Protein AF-0000000072409078 (afdb_homodimer)

Solvent-accessible surface area (backbone atoms only — not comparable to full-atom values): 12018 Å² total; per-residue (Å²): 132,89,43,37,63,56,45,42,16,50,49,49,51,52,46,37,49,72,71,70,44,51,58,55,55,50,15,55,77,68,73,47,57,42,61,57,47,51,32,43,54,65,59,72,51,77,50,40,38,65,57,52,49,54,52,26,61,76,63,68,50,64,55,38,43,28,68,34,55,82,67,43,64,36,64,51,50,66,67,55,31,62,69,44,36,86,55,50,73,69,54,48,53,51,45,50,50,53,42,52,54,52,50,56,56,58,68,75,101,132,87,44,36,63,55,46,41,16,50,49,49,51,52,46,37,49,73,71,70,45,50,57,56,56,50,15,55,76,68,72,46,57,41,63,57,47,50,31,42,54,64,60,72,52,78,50,42,36,65,56,53,50,52,50,26,61,75,63,68,52,66,55,39,44,29,68,34,51,83,67,41,62,33,63,50,50,66,69,53,32,63,70,44,38,87,56,50,71,70,56,48,53,52,46,49,50,52,42,51,54,51,51,55,57,58,69,73,101

InterPro domains:
  IPR001387 Cro/C1-type, helix-turn-helix domain [PF01381] (13-64)
  IPR001387 Cro/C1-type, helix-turn-helix domain [PS50943] (12-66)
  IPR001387 Cro/C1-type, helix-turn-helix domain [SM00530] (11-66)
  IPR001387 Cro/C1-type, helix-turn-helix domain [cd00093] (11-64)
  IPR010982 Lambda repressor-like, DNA-binding domain superfamily [G3DSA:1.10.260.40] (5-69)
  IPR010982 Lambda repressor-like, DNA-binding domain superfamily [SSF47413] (5-69)

Nearest PDB structures (foldseek):
  4ia8-assembly1_B  TM=7.632E-01  e=3.200E-03  Enterobacter sp. RFL1396
  3g5g-assembly5_J  TM=7.604E-01  e=6.688E-03  Enterobacter sp. RFL1396
  3clc-assembly1_D  TM=7.542E-01  e=7.492E-03  unclassified
  3g5g-assembly5_I  TM=7.896E-01  e=1.179E-02  Enterobacter sp. RFL1396
  4i6u-assembly1_A  TM=7.435E-01  e=8.391E-03  Enterobacter sp. RFL1396

Secondary structure (DSSP, 8-state):
---HHHHHHHHHHHHHHHTT--HHHHHHHHT--HHHHHHHHTT-S--BHHHHHHHHHHHT--HHHHH-TTTTT----HHHHHHHTT--HHHHHHHHHHHHHHHHHHHT-/---HHHHHHHHHHHHHHHTT--HHHHHHHHT--HHHHHHHHTT-S--BHHHHHHHHHHHT--HHHHH-TTTTT----HHHHHHHTT--HHHHHHHHHHHHHHHHHHHT-

Sequence (218 aa):
MNNPLDLFAWKVRSERKRQHLTQKQLAERLGMNPRTIIDLETCQSNPKFETVVLVAKELNISVDAAIFPEMVNQTVSKTVVDFFAGKSEAEIEKFIALCKQAEAFQKDEMNNPLDLFAWKVRSERKRQHLTQKQLAERLGMNPRTIIDLETCQSNPKFETVVLVAKELNISVDAAIFPEMVNQTVSKTVVDFFAGKSEAEIEKFIALCKQAEAFQKDE

Radius of gyration: 20.05 Å; Cα contacts (8 Å, |Δi|>4): 219; chains: 2; bounding box: 45×60×46 Å

Foldseek 3Di:
DLQLLQVLLVVLVVLCVVVPHDLCRLQVVLVHDSVVNVCSNVVVDDDDPVVSVSSCVVSVHDSCCSVPVVVPPVPPDPVVCVVCPPPDPVVVVVVVVVVVVVVVVVVVD/DLQLLQVLLVVLVVLCVVVPHDLCRLQVVLVHDSVVNVCSNVVVDDDDPVVSVSSCVVSVHDSCCSVPVVVPVVVPDPVVCVVCPPPDPVVVVVVVVVVVVVVVVVVVD

Structure (mmCIF, N/CA/C/O backbone):
data_AF-0000000072409078-model_v1
#
loop_
_entity.id
_entity.type
_entity.pdbx_description
1 polymer 'HTH cro/C1-type domain-containing protein'
#
loop_
_atom_site.group_PDB
_atom_site.id
_atom_site.type_symbol
_atom_site.label_atom_id
_atom_site.label_alt_id
_atom_site.label_comp_id
_atom_site.label_asym_id
_atom_site.label_entity_id
_atom_site.label_seq_id
_atom_site.pdbx_PDB_ins_code
_atom_site.Cartn_x
_atom_site.Cartn_y
_atom_site.Cartn_z
_atom_site.occupancy
_atom_site.B_iso_or_equiv
_atom_site.auth_seq_id
_atom_site.auth_comp_id
_atom_site.auth_asym_id
_atom_site.auth_atom_id
_atom_site.pdbx_PDB_model_num
ATOM 1 N N . MET A 1 1 ? -0.636 -15.242 13.273 1 46.75 1 MET A N 1
ATOM 2 C CA . MET A 1 1 ? -1.315 -15.594 12.031 1 46.75 1 MET A CA 1
ATOM 3 C C . MET A 1 1 ? -1.322 -14.422 11.062 1 46.75 1 MET A C 1
ATOM 5 O O . MET A 1 1 ? -2.176 -14.344 10.18 1 46.75 1 MET A O 1
ATOM 9 N N . ASN A 1 2 ? -0.935 -13.172 11.359 1 62.56 2 ASN A N 1
ATOM 10 C CA . ASN A 1 2 ? -1.202 -11.961 10.594 1 62.56 2 ASN A CA 1
ATOM 11 C C . ASN A 1 2 ? -0.34 -11.883 9.336 1 62.56 2 ASN A C 1
ATOM 13 O O . ASN A 1 2 ? 0.542 -11.031 9.227 1 62.56 2 ASN A O 1
ATOM 17 N N . ASN A 1 3 ? -0.415 -13.102 8.602 1 86.31 3 ASN A N 1
ATOM 18 C CA . ASN A 1 3 ? 0.374 -13.164 7.379 1 86.31 3 ASN A CA 1
ATOM 19 C C . ASN A 1 3 ? -0.164 -12.211 6.312 1 86.31 3 ASN A C 1
ATOM 21 O O . ASN A 1 3 ? -1.375 -12.125 6.105 1 86.31 3 ASN A O 1
ATOM 25 N N . PRO A 1 4 ? 0.622 -11.398 5.859 1 90.31 4 PRO A N 1
ATOM 26 C CA . PRO A 1 4 ? 0.174 -10.406 4.879 1 90.31 4 PRO A CA 1
ATOM 27 C C . PRO A 1 4 ? -0.573 -11.031 3.703 1 90.31 4 PRO A C 1
ATOM 29 O O . PRO A 1 4 ? -1.533 -10.445 3.197 1 90.31 4 PRO A O 1
ATOM 32 N N . LEU A 1 5 ? -0.126 -12.258 3.371 1 91.12 5 LEU A N 1
ATOM 33 C CA . LEU A 1 5 ? -0.803 -12.922 2.26 1 91.12 5 LEU A CA 1
ATOM 34 C C . LEU A 1 5 ? -2.232 -13.297 2.639 1 91.12 5 LEU A C 1
ATOM 36 O O . LEU A 1 5 ? -3.148 -13.172 1.821 1 91.12 5 LEU A O 1
ATOM 40 N N . ASP A 1 6 ? -2.377 -13.773 3.797 1 92.62 6 ASP A N 1
ATOM 41 C CA . ASP A 1 6 ? -3.713 -14.125 4.273 1 92.62 6 ASP A CA 1
ATOM 42 C C . ASP A 1 6 ? -4.621 -12.898 4.305 1 92.62 6 ASP A C 1
ATOM 44 O O . ASP A 1 6 ? -5.785 -12.977 3.904 1 92.62 6 ASP A O 1
ATOM 48 N N . LEU A 1 7 ? -4.078 -11.859 4.781 1 91.44 7 LEU A N 1
ATOM 49 C CA . LEU A 1 7 ? -4.855 -10.625 4.863 1 91.44 7 LEU A CA 1
ATOM 50 C C . LEU A 1 7 ? -5.191 -10.102 3.473 1 91.44 7 LEU A C 1
ATOM 52 O O . LEU A 1 7 ? -6.305 -9.625 3.236 1 91.44 7 LEU A O 1
ATOM 56 N N . PHE A 1 8 ? -4.316 -10.141 2.635 1 93.44 8 PHE A N 1
ATOM 57 C CA . PHE A 1 8 ? -4.578 -9.719 1.267 1 93.44 8 PHE A CA 1
ATOM 58 C C . PHE A 1 8 ? -5.656 -10.586 0.627 1 93.44 8 PHE A C 1
ATOM 60 O O . PHE A 1 8 ? -6.582 -10.07 -0.003 1 93.44 8 PHE A O 1
ATOM 67 N N . ALA A 1 9 ? -5.477 -11.891 0.811 1 94.88 9 ALA A N 1
ATOM 68 C CA . ALA A 1 9 ? -6.453 -12.836 0.273 1 94.88 9 ALA A CA 1
ATOM 69 C C . ALA A 1 9 ? -7.855 -12.531 0.792 1 94.88 9 ALA A C 1
ATOM 71 O O . ALA A 1 9 ? -8.82 -12.523 0.025 1 94.88 9 ALA A O 1
ATOM 72 N N . TRP A 1 10 ? -7.898 -12.328 2.02 1 93.94 10 TRP A N 1
ATOM 73 C CA . TRP A 1 10 ? -9.172 -11.992 2.643 1 93.94 10 TRP A CA 1
ATOM 74 C C . TRP A 1 10 ? -9.758 -10.719 2.033 1 93.94 10 TRP A C 1
ATOM 76 O O . TRP A 1 10 ? -10.945 -10.656 1.728 1 93.94 10 TRP A O 1
ATOM 86 N N . LYS A 1 11 ? -9 -9.695 1.802 1 93.06 11 LYS A N 1
ATOM 87 C CA . LYS A 1 11 ? -9.453 -8.438 1.218 1 93.06 11 LYS A CA 1
ATOM 88 C C . LYS A 1 11 ? -9.93 -8.641 -0.219 1 93.06 11 LYS A C 1
ATOM 90 O O . LYS A 1 11 ? -10.922 -8.039 -0.638 1 93.06 11 LYS A O 1
ATOM 95 N N . VAL A 1 12 ? -9.195 -9.406 -0.918 1 95.94 12 VAL A N 1
ATOM 96 C CA . VAL A 1 12 ? -9.578 -9.695 -2.297 1 95.94 12 VAL A CA 1
ATOM 97 C C . VAL A 1 12 ? -10.969 -10.328 -2.328 1 95.94 12 VAL A C 1
ATOM 99 O O . VAL A 1 12 ? -11.844 -9.875 -3.07 1 95.94 12 VAL A O 1
ATOM 102 N N . ARG A 1 13 ? -11.078 -11.32 -1.51 1 96.38 13 ARG A N 1
ATOM 103 C CA . ARG A 1 13 ? -12.367 -12 -1.451 1 96.38 13 ARG A CA 1
ATOM 104 C C . ARG A 1 13 ? -13.484 -11.031 -1.064 1 96.38 13 ARG A C 1
ATOM 106 O O . ARG A 1 13 ? -14.531 -11 -1.702 1 96.38 13 ARG A O 1
ATOM 113 N N . SER A 1 14 ? -13.266 -10.305 -0.049 1 95.62 14 SER A N 1
ATOM 114 C CA . SER A 1 14 ? -14.25 -9.359 0.46 1 95.62 14 SER A CA 1
ATOM 115 C C . SER A 1 14 ? -14.633 -8.336 -0.604 1 95.62 14 SER A C 1
ATOM 117 O O . SER A 1 14 ? -15.82 -8.109 -0.856 1 95.62 14 SER A O 1
ATOM 119 N N . GLU A 1 15 ? -13.695 -7.68 -1.242 1 94.25 15 GLU A N 1
ATOM 120 C CA . GLU A 1 15 ? -13.953 -6.648 -2.242 1 94.25 15 GLU A CA 1
ATOM 121 C C . GLU A 1 15 ? -14.586 -7.238 -3.498 1 94.25 15 GLU A C 1
ATOM 123 O O . GLU A 1 15 ? -15.445 -6.613 -4.121 1 94.25 15 GLU A O 1
ATOM 128 N N . ARG A 1 16 ? -14.008 -8.375 -3.854 1 97 16 ARG A N 1
ATOM 129 C CA . ARG A 1 16 ? -14.617 -9.047 -4.996 1 97 16 ARG A CA 1
ATOM 130 C C . ARG A 1 16 ? -16.109 -9.266 -4.777 1 97 16 ARG A C 1
ATOM 132 O O . ARG A 1 16 ? -16.922 -8.953 -5.652 1 97 16 ARG A O 1
ATOM 139 N N . LYS A 1 17 ? -16.453 -9.773 -3.637 1 97.25 17 LYS A N 1
ATOM 140 C CA . LYS A 1 17 ? -17.844 -10.031 -3.291 1 97.25 17 LYS A CA 1
ATOM 141 C C . LYS A 1 17 ? -18.641 -8.727 -3.209 1 97.25 17 LYS A C 1
ATOM 143 O O . LYS A 1 17 ? -19.781 -8.664 -3.656 1 97.25 17 LYS A O 1
ATOM 148 N N . ARG A 1 18 ? -18.047 -7.758 -2.641 1 94.38 18 ARG A N 1
ATOM 149 C CA . ARG A 1 18 ? -18.688 -6.453 -2.533 1 94.38 18 ARG A CA 1
ATOM 150 C C . ARG A 1 18 ? -19.062 -5.91 -3.91 1 94.38 18 ARG A C 1
ATOM 152 O O . ARG A 1 18 ? -20.094 -5.242 -4.062 1 94.38 18 ARG A O 1
ATOM 159 N N . GLN A 1 19 ? -18.297 -6.148 -4.867 1 95.06 19 GLN A N 1
ATOM 160 C CA . GLN A 1 19 ? -18.531 -5.688 -6.23 1 95.06 19 GLN A CA 1
ATOM 161 C C . GLN A 1 19 ? -19.359 -6.691 -7.02 1 95.06 19 GLN A C 1
ATOM 163 O O . GLN A 1 19 ? -19.531 -6.547 -8.234 1 95.06 19 GLN A O 1
ATOM 168 N N . HIS A 1 20 ? -19.734 -7.797 -6.324 1 97.38 20 HIS A N 1
ATOM 169 C CA . HIS A 1 20 ? -20.625 -8.82 -6.867 1 97.38 20 HIS A CA 1
ATOM 170 C C . HIS A 1 20 ? -19.953 -9.57 -8.016 1 97.38 20 HIS A C 1
ATOM 172 O O . HIS A 1 20 ? -20.594 -9.867 -9.031 1 97.38 20 HIS A O 1
ATOM 178 N N . LEU A 1 21 ? -18.75 -9.828 -7.941 1 97.62 21 LEU A N 1
ATOM 179 C CA . LEU A 1 21 ? -17.984 -10.586 -8.938 1 97.62 21 LEU A CA 1
ATOM 180 C C . LEU A 1 21 ? -17.734 -12.008 -8.453 1 97.62 21 LEU A C 1
ATOM 182 O O . LEU A 1 21 ? -17.469 -12.234 -7.27 1 97.62 21 LEU A O 1
ATOM 186 N N . THR A 1 22 ? -17.797 -12.891 -9.398 1 97.88 22 THR A N 1
ATOM 187 C CA . THR A 1 22 ? -17.312 -14.234 -9.141 1 97.88 22 THR A CA 1
ATOM 188 C C . THR A 1 22 ? -15.797 -14.305 -9.359 1 97.88 22 THR A C 1
ATOM 190 O O . THR A 1 22 ? -15.203 -13.375 -9.898 1 97.88 22 THR A O 1
ATOM 193 N N . GLN A 1 23 ? -15.227 -15.383 -8.883 1 97.44 23 GLN A N 1
ATOM 194 C CA . GLN A 1 23 ? -13.805 -15.578 -9.125 1 97.44 23 GLN A CA 1
ATOM 195 C C . GLN A 1 23 ? -13.508 -15.633 -10.625 1 97.44 23 GLN A C 1
ATOM 197 O O . GLN A 1 23 ? -12.508 -15.078 -11.086 1 97.44 23 GLN A O 1
ATOM 202 N N . LYS A 1 24 ? -14.391 -16.281 -11.359 1 97.88 24 LYS A N 1
ATOM 203 C CA . LYS A 1 24 ? -14.25 -16.406 -12.812 1 97.88 24 LYS A CA 1
ATOM 204 C C . LYS A 1 24 ? -14.344 -15.047 -13.484 1 97.88 24 LYS A C 1
ATOM 206 O O . LYS A 1 24 ? -13.539 -14.719 -14.359 1 97.88 24 LYS A O 1
ATOM 211 N N . GLN A 1 25 ? -15.281 -14.32 -13.109 1 98.12 25 GLN A N 1
ATOM 212 C CA . GLN A 1 25 ? -15.484 -12.992 -13.68 1 98.12 25 GLN A CA 1
ATOM 213 C C . GLN A 1 25 ? -14.281 -12.086 -13.406 1 98.12 25 GLN A C 1
ATOM 215 O O . GLN A 1 25 ? -13.844 -11.344 -14.281 1 98.12 25 GLN A O 1
ATOM 220 N N . LEU A 1 26 ? -13.812 -12.109 -12.188 1 98 26 LEU A N 1
ATOM 221 C CA . LEU A 1 26 ? -12.633 -11.32 -11.844 1 98 26 LEU A CA 1
ATOM 222 C C . LEU A 1 26 ? -11.438 -11.75 -12.695 1 98 26 LEU A C 1
ATOM 224 O O . LEU A 1 26 ? -10.711 -10.906 -13.219 1 98 26 LEU A O 1
ATOM 228 N N . ALA A 1 27 ? -11.211 -13 -12.828 1 97.88 27 ALA A N 1
ATOM 229 C CA . ALA A 1 27 ? -10.117 -13.539 -13.625 1 97.88 27 ALA A CA 1
ATOM 230 C C . ALA A 1 27 ? -10.211 -13.062 -15.07 1 97.88 27 ALA A C 1
ATOM 232 O O . ALA A 1 27 ? -9.211 -12.664 -15.672 1 97.88 27 ALA A O 1
ATOM 233 N N . GLU A 1 28 ? -11.359 -13.117 -15.609 1 97.69 28 GLU A N 1
ATOM 234 C CA . GLU A 1 28 ? -11.594 -12.688 -16.984 1 97.69 28 GLU A CA 1
ATOM 235 C C . GLU A 1 28 ? -11.273 -11.211 -17.172 1 97.69 28 GLU A C 1
ATOM 237 O O . GLU A 1 28 ? -10.641 -10.828 -18.156 1 97.69 28 GLU A O 1
ATOM 242 N N . ARG A 1 29 ? -11.656 -10.422 -16.25 1 96.94 29 ARG A N 1
ATOM 243 C CA . ARG A 1 29 ? -11.383 -8.984 -16.297 1 96.94 29 ARG A CA 1
ATOM 244 C C . ARG A 1 29 ? -9.883 -8.719 -16.297 1 96.94 29 ARG A C 1
ATOM 246 O O . ARG A 1 29 ? -9.422 -7.738 -16.891 1 96.94 29 ARG A O 1
ATOM 253 N N . LEU A 1 30 ? -9.242 -9.594 -15.664 1 97.12 30 LEU A N 1
ATOM 254 C CA . LEU A 1 30 ? -7.805 -9.398 -15.492 1 97.12 30 LEU A CA 1
ATOM 255 C C . LEU A 1 30 ? -7.023 -10.172 -16.547 1 97.12 30 LEU A C 1
ATOM 257 O O . LEU A 1 30 ? -5.789 -10.125 -16.562 1 97.12 30 LEU A O 1
ATOM 261 N N . GLY A 1 31 ? -7.723 -10.945 -17.328 1 97.12 31 GLY A N 1
ATOM 262 C CA . GLY A 1 31 ? -7.062 -11.781 -18.328 1 97.12 31 GLY A CA 1
ATOM 263 C C . GLY A 1 31 ? -6.27 -12.914 -17.703 1 97.12 31 GLY A C 1
ATOM 264 O O . GLY A 1 31 ? -5.188 -13.258 -18.188 1 97.12 31 GLY A O 1
ATOM 265 N N . MET A 1 32 ? -6.758 -13.438 -16.688 1 96.06 32 MET A N 1
ATOM 266 C CA . MET A 1 32 ? -6.082 -14.516 -15.953 1 96.06 32 MET A CA 1
ATOM 267 C C . MET A 1 32 ? -6.914 -15.789 -15.977 1 96.06 32 MET A C 1
ATOM 269 O O . MET A 1 32 ? -8.102 -15.758 -16.297 1 96.06 32 MET A O 1
ATOM 273 N N . ASN A 1 33 ? -6.207 -16.844 -15.555 1 96.38 33 ASN A N 1
ATOM 274 C CA . ASN A 1 33 ? -6.906 -18.094 -15.297 1 96.38 33 ASN A CA 1
ATOM 275 C C . ASN A 1 33 ? -7.652 -18.047 -13.961 1 96.38 33 ASN A C 1
ATOM 277 O O . ASN A 1 33 ? -7.109 -17.578 -12.961 1 96.38 33 ASN A O 1
ATOM 281 N N . PRO A 1 34 ? -8.914 -18.516 -14.039 1 96.56 34 PRO A N 1
ATOM 282 C CA . PRO A 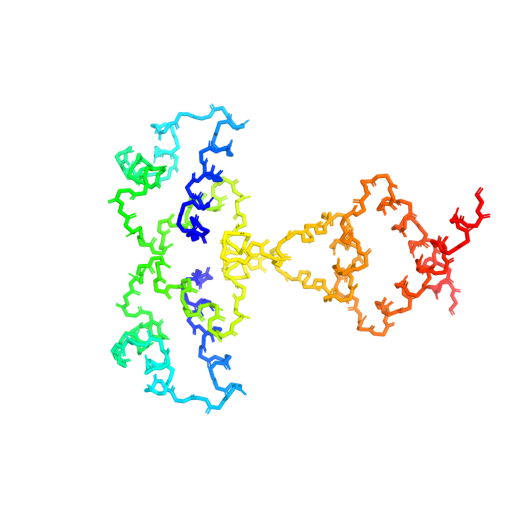1 34 ? -9.68 -18.547 -12.789 1 96.56 34 PRO A CA 1
ATOM 283 C C . PRO A 1 34 ? -8.93 -19.219 -11.648 1 96.56 34 PRO A C 1
ATOM 285 O O . PRO A 1 34 ? -9.086 -18.844 -10.484 1 96.56 34 PRO A O 1
ATOM 288 N N . ARG A 1 35 ? -8.172 -20.109 -11.945 1 96.69 35 ARG A N 1
ATOM 289 C CA . ARG A 1 35 ? -7.402 -20.828 -10.93 1 96.69 35 ARG A CA 1
ATOM 290 C C . ARG A 1 35 ? -6.453 -19.891 -10.188 1 96.69 35 ARG A C 1
ATOM 292 O O . ARG A 1 35 ? -6.211 -20.062 -8.992 1 96.69 35 ARG A O 1
ATOM 299 N N . THR A 1 36 ? -5.934 -18.938 -10.883 1 96.06 36 THR A N 1
ATOM 300 C CA . THR A 1 36 ? -5.031 -17.969 -10.266 1 96.06 36 THR A CA 1
ATOM 301 C C . THR A 1 36 ? -5.723 -17.234 -9.125 1 96.06 36 THR A C 1
ATOM 303 O O . THR A 1 36 ? -5.148 -17.062 -8.055 1 96.06 36 THR A O 1
ATOM 306 N N . ILE A 1 37 ? -6.922 -16.844 -9.359 1 97 37 ILE A N 1
ATOM 307 C CA . ILE A 1 37 ? -7.691 -16.125 -8.352 1 97 37 ILE A CA 1
ATOM 308 C C . ILE A 1 37 ? -8.031 -17.062 -7.188 1 97 37 ILE A C 1
ATOM 310 O O . ILE A 1 37 ? -7.918 -16.672 -6.023 1 97 37 ILE A O 1
ATOM 314 N N . ILE A 1 38 ? -8.391 -18.266 -7.543 1 96.44 38 ILE A N 1
ATOM 315 C CA . ILE A 1 38 ? -8.711 -19.266 -6.531 1 96.44 38 ILE A CA 1
ATOM 316 C C . ILE A 1 38 ? -7.5 -19.484 -5.629 1 96.44 38 ILE A C 1
ATOM 318 O O . I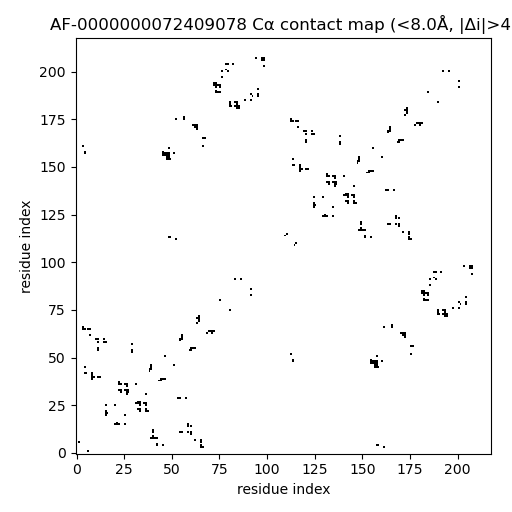LE A 1 38 ? -7.617 -19.438 -4.402 1 96.44 38 ILE A O 1
ATOM 322 N N . ASP A 1 39 ? -6.363 -19.703 -6.246 1 96 39 ASP A N 1
ATOM 323 C CA . ASP A 1 39 ? -5.133 -19.953 -5.496 1 96 39 ASP A CA 1
ATOM 324 C C . ASP A 1 39 ? -4.785 -18.75 -4.613 1 96 39 ASP A C 1
ATOM 326 O O . ASP A 1 39 ? -4.324 -18.922 -3.482 1 96 39 ASP A O 1
ATOM 330 N N . LEU A 1 40 ? -4.977 -17.594 -5.109 1 95 40 LEU A N 1
ATOM 331 C CA . LEU A 1 40 ? -4.695 -16.359 -4.371 1 95 40 LEU A CA 1
ATOM 332 C C . LEU A 1 40 ? -5.586 -16.25 -3.137 1 95 40 LEU A C 1
ATOM 334 O O . LEU A 1 40 ? -5.094 -16.016 -2.031 1 95 40 LEU A O 1
ATOM 338 N N . GLU A 1 41 ? -6.824 -16.5 -3.344 1 95.69 41 GLU A N 1
ATOM 339 C CA . GLU A 1 41 ? -7.793 -16.297 -2.27 1 95.69 41 GLU A CA 1
ATOM 340 C C . GLU A 1 41 ? -7.703 -17.406 -1.229 1 95.69 41 GLU A C 1
ATOM 342 O O . GLU A 1 41 ? -8.188 -17.25 -0.106 1 95.69 41 GLU A O 1
ATOM 347 N N . THR A 1 42 ? -7.109 -18.516 -1.61 1 93.06 42 THR A N 1
ATOM 348 C CA . THR A 1 42 ? -6.973 -19.641 -0.688 1 93.06 42 THR A CA 1
ATOM 349 C C . THR A 1 42 ? -5.539 -19.75 -0.184 1 93.06 42 THR A C 1
ATOM 351 O O . THR A 1 42 ? -5.191 -20.719 0.503 1 93.06 42 THR A O 1
ATOM 354 N N . CYS A 1 43 ? -4.711 -18.844 -0.547 1 90.25 43 CYS A N 1
ATOM 355 C CA . CYS A 1 43 ? -3.318 -18.781 -0.124 1 90.25 43 CYS A CA 1
ATOM 356 C C . CYS A 1 43 ? -2.586 -20.078 -0.476 1 90.25 43 CYS A C 1
ATOM 358 O O . CYS A 1 43 ? -1.762 -20.562 0.303 1 90.25 43 CYS A O 1
ATOM 360 N N . GLN A 1 44 ? -2.932 -20.656 -1.509 1 87.75 44 GLN A N 1
ATOM 361 C CA . GLN A 1 44 ? -2.299 -21.906 -1.953 1 87.75 44 GLN A CA 1
ATOM 362 C C . GLN A 1 44 ? -0.991 -21.609 -2.688 1 87.75 44 GLN A C 1
ATOM 364 O O . GLN A 1 44 ? -0.185 -22.516 -2.904 1 87.75 44 GLN A O 1
ATOM 369 N N . SER A 1 45 ? -0.72 -20.422 -3.057 1 83.81 45 SER A N 1
ATOM 370 C CA . SER A 1 45 ? 0.516 -20.016 -3.717 1 83.81 45 SER A CA 1
ATOM 371 C C . SER A 1 45 ? 0.931 -18.609 -3.293 1 83.81 45 SER A C 1
ATOM 373 O O . SER A 1 45 ? 0.118 -17.844 -2.762 1 83.81 45 SER A O 1
ATOM 375 N N . ASN A 1 46 ? 2.172 -18.438 -3.391 1 87.94 46 ASN A N 1
ATOM 376 C CA . ASN A 1 46 ? 2.674 -17.062 -3.291 1 87.94 46 ASN A CA 1
ATOM 377 C C . ASN A 1 46 ? 2.686 -16.375 -4.652 1 87.94 46 ASN A C 1
ATOM 379 O O . ASN A 1 46 ? 3.512 -16.688 -5.508 1 87.94 46 ASN A O 1
ATOM 383 N N . PRO A 1 47 ? 1.728 -15.562 -4.785 1 93.38 47 PRO A N 1
ATOM 384 C CA . PRO A 1 47 ? 1.627 -14.938 -6.105 1 93.38 47 PRO A CA 1
ATOM 385 C C . PRO A 1 47 ? 2.822 -14.039 -6.426 1 93.38 47 PRO A C 1
ATOM 387 O O . PRO A 1 47 ? 3.531 -13.602 -5.52 1 93.38 47 PRO A O 1
ATOM 390 N N . LYS A 1 48 ? 3.016 -13.867 -7.758 1 94.19 48 LYS A N 1
ATOM 391 C CA . LYS A 1 48 ? 3.982 -12.859 -8.188 1 94.19 48 LYS A CA 1
ATOM 392 C C . LYS A 1 48 ? 3.494 -11.453 -7.859 1 94.19 48 LYS A C 1
ATOM 394 O O . LYS A 1 48 ? 2.287 -11.211 -7.789 1 94.19 48 LYS A O 1
ATOM 399 N N . PHE A 1 49 ? 4.391 -10.609 -7.688 1 94.62 49 PHE A N 1
ATOM 400 C CA . PHE A 1 49 ? 4.051 -9.227 -7.375 1 94.62 49 PHE A CA 1
ATOM 401 C C . PHE A 1 49 ? 3.148 -8.641 -8.453 1 94.62 49 PHE A C 1
ATOM 403 O O . PHE A 1 49 ? 2.174 -7.945 -8.141 1 94.62 49 PHE A O 1
ATOM 410 N N . GLU A 1 50 ? 3.357 -8.938 -9.664 1 93.62 50 GLU A N 1
ATOM 411 C CA . GLU A 1 50 ? 2.561 -8.414 -10.773 1 93.62 50 GLU A CA 1
ATOM 412 C C . GLU A 1 50 ? 1.093 -8.805 -10.625 1 93.62 50 GLU A C 1
ATOM 414 O O . GLU A 1 50 ? 0.2 -7.996 -10.891 1 93.62 50 GLU A O 1
ATOM 419 N N . THR A 1 51 ? 0.895 -9.953 -10.25 1 95 51 THR A N 1
ATOM 420 C CA . THR A 1 51 ? -0.47 -10.43 -10.047 1 95 51 THR A CA 1
ATOM 421 C C . THR A 1 51 ? -1.16 -9.625 -8.945 1 95 51 THR A C 1
ATOM 423 O O . THR A 1 51 ? -2.299 -9.188 -9.117 1 95 51 THR A O 1
ATOM 426 N N . VAL A 1 52 ? -0.463 -9.438 -7.875 1 95.69 52 VAL A N 1
ATOM 427 C CA . VAL A 1 52 ? -0.986 -8.672 -6.746 1 95.69 52 VAL A CA 1
ATOM 428 C C . VAL A 1 52 ? -1.315 -7.25 -7.188 1 95.69 52 VAL A C 1
ATOM 430 O O . VAL A 1 52 ? -2.373 -6.719 -6.84 1 95.69 52 VAL A O 1
ATOM 433 N N . VAL A 1 53 ? -0.469 -6.707 -7.969 1 94.88 53 VAL A N 1
ATOM 434 C CA . VAL A 1 53 ? -0.65 -5.352 -8.477 1 94.88 53 VAL A CA 1
ATOM 435 C C . VAL A 1 53 ? -1.933 -5.273 -9.305 1 94.88 53 VAL A C 1
ATOM 437 O O . VAL A 1 53 ? -2.771 -4.398 -9.078 1 94.88 53 VAL A O 1
ATOM 440 N N . LEU A 1 54 ? -2.076 -6.133 -10.18 1 95.62 54 LEU A N 1
ATOM 441 C CA . LEU A 1 54 ? -3.223 -6.117 -11.078 1 95.62 54 LEU A CA 1
ATOM 442 C C . LEU A 1 54 ? -4.523 -6.293 -10.305 1 95.62 54 LEU A C 1
ATOM 444 O O . LEU A 1 54 ? -5.496 -5.578 -10.547 1 95.62 54 LEU A O 1
ATOM 448 N N . VAL A 1 55 ? -4.508 -7.215 -9.406 1 97 55 VAL A N 1
ATOM 449 C CA . VAL A 1 55 ? -5.699 -7.484 -8.602 1 97 55 VAL A CA 1
ATOM 450 C C . VAL A 1 55 ? -6.012 -6.285 -7.715 1 97 55 VAL A C 1
ATOM 452 O O . VAL A 1 55 ? -7.164 -5.863 -7.613 1 97 55 VAL A O 1
ATOM 455 N N . ALA A 1 56 ? -5.023 -5.824 -7.074 1 95.44 56 ALA A N 1
ATOM 456 C CA . ALA A 1 56 ? -5.203 -4.676 -6.188 1 95.44 56 ALA A CA 1
ATOM 457 C C . ALA A 1 56 ? -5.781 -3.482 -6.949 1 95.44 56 ALA A C 1
ATOM 459 O O . ALA A 1 56 ? -6.664 -2.785 -6.441 1 95.44 56 ALA A O 1
ATOM 460 N N . LYS A 1 57 ? -5.348 -3.227 -8.133 1 93 57 LYS A N 1
ATOM 461 C CA . LYS A 1 57 ? -5.836 -2.115 -8.953 1 93 57 LYS A CA 1
ATOM 462 C C . LYS A 1 57 ? -7.281 -2.344 -9.383 1 93 57 LYS A C 1
ATOM 464 O O . LYS A 1 57 ? -8.109 -1.432 -9.312 1 93 57 LYS A O 1
ATOM 469 N N . GLU A 1 58 ? -7.461 -3.531 -9.82 1 95.38 58 GLU A N 1
ATOM 470 C CA . GLU A 1 58 ? -8.797 -3.848 -10.32 1 95.38 58 GLU A CA 1
ATOM 471 C C . GLU A 1 58 ? -9.852 -3.676 -9.234 1 95.38 58 GLU A C 1
ATOM 473 O O . GLU A 1 58 ? -10.953 -3.188 -9.5 1 95.38 58 GLU A O 1
ATOM 478 N N . LEU A 1 59 ? -9.469 -4.082 -8 1 95.56 59 LEU A N 1
ATOM 479 C CA . LEU A 1 59 ? -10.43 -4.09 -6.906 1 95.56 59 LEU A CA 1
ATOM 480 C C . LEU A 1 59 ? -10.227 -2.885 -5.996 1 95.56 59 LEU A C 1
ATOM 482 O O . LEU A 1 59 ? -10.93 -2.732 -4.992 1 95.56 59 LEU A O 1
ATOM 486 N N . ASN A 1 60 ? -9.219 -2.057 -6.273 1 89.56 60 ASN A N 1
ATOM 487 C CA . ASN A 1 60 ? -8.883 -0.877 -5.48 1 89.56 60 ASN A CA 1
ATOM 488 C C . ASN A 1 60 ? -8.57 -1.246 -4.035 1 89.56 60 ASN A C 1
ATOM 490 O O . ASN A 1 60 ? -9.133 -0.67 -3.104 1 89.56 60 ASN A O 1
ATOM 494 N N . ILE A 1 61 ? -7.672 -2.115 -3.896 1 90.56 61 ILE A N 1
ATOM 495 C CA . ILE A 1 61 ? -7.266 -2.615 -2.588 1 90.56 61 ILE A CA 1
ATOM 496 C C . ILE A 1 61 ? -5.922 -2.002 -2.197 1 90.56 61 ILE A C 1
ATOM 498 O O . ILE A 1 61 ? -5.008 -1.922 -3.02 1 90.56 61 ILE A O 1
ATOM 502 N N . SER A 1 62 ? -5.883 -1.551 -0.971 1 87.31 62 SER A N 1
ATOM 503 C CA . SER A 1 62 ? -4.613 -1.11 -0.403 1 87.31 62 SER A CA 1
ATOM 504 C C . SER A 1 62 ? -3.764 -2.297 0.038 1 87.31 62 SER A C 1
ATOM 506 O O . SER A 1 62 ? -4.133 -3.021 0.964 1 87.31 62 SER A O 1
ATOM 508 N N . VAL A 1 63 ? -2.639 -2.473 -0.56 1 91.69 63 VAL A N 1
ATOM 509 C CA . VAL A 1 63 ? -1.724 -3.553 -0.206 1 91.69 63 VAL A CA 1
ATOM 510 C C . VAL A 1 63 ? -1.033 -3.234 1.118 1 91.69 63 VAL A C 1
ATOM 512 O O . VAL A 1 63 ? -0.764 -4.133 1.918 1 91.69 63 VAL A O 1
ATOM 515 N N . ASP A 1 64 ? -0.803 -2.01 1.364 1 88.81 64 ASP A N 1
ATOM 516 C CA . ASP A 1 64 ? -0.191 -1.577 2.617 1 88.81 64 ASP A CA 1
ATOM 517 C C . ASP A 1 64 ? -1.023 -2.021 3.816 1 88.81 64 ASP A C 1
ATOM 519 O O . ASP A 1 64 ? -0.476 -2.355 4.871 1 88.81 64 ASP A O 1
ATOM 523 N N . ALA A 1 65 ? -2.256 -1.979 3.662 1 83.81 65 ALA A N 1
ATOM 524 C CA . ALA A 1 65 ? -3.143 -2.391 4.746 1 83.81 65 ALA A CA 1
ATOM 525 C C . ALA A 1 65 ? -2.893 -3.846 5.137 1 83.81 65 ALA A C 1
ATOM 527 O O . ALA A 1 65 ? -3.053 -4.219 6.305 1 83.81 65 ALA A O 1
ATOM 528 N N . ALA A 1 66 ? -2.523 -4.602 4.156 1 87.69 66 ALA A N 1
ATOM 529 C CA . ALA A 1 66 ? -2.225 -6.012 4.402 1 87.69 66 ALA A CA 1
ATOM 530 C C . ALA A 1 66 ? -0.827 -6.18 4.988 1 87.69 66 ALA A C 1
ATOM 532 O O . ALA A 1 66 ? -0.606 -7.043 5.844 1 87.69 66 ALA A O 1
ATOM 533 N N . ILE A 1 67 ? 0.044 -5.391 4.57 1 87.38 67 ILE A N 1
ATOM 534 C CA . ILE A 1 67 ? 1.445 -5.5 4.961 1 87.38 67 ILE A CA 1
ATOM 535 C C . ILE A 1 67 ? 1.65 -4.863 6.332 1 87.38 67 ILE A C 1
ATOM 537 O O . ILE A 1 67 ? 2.393 -5.387 7.164 1 87.38 67 ILE A O 1
ATOM 541 N N . PHE A 1 68 ? 0.958 -3.689 6.434 1 84.62 68 PHE A N 1
ATOM 542 C CA . PHE A 1 68 ? 1.081 -2.902 7.656 1 84.62 68 PHE A CA 1
ATOM 543 C C . PHE A 1 68 ? -0.265 -2.785 8.359 1 84.62 68 PHE A C 1
ATOM 545 O O . PHE A 1 68 ? -0.797 -1.683 8.516 1 84.62 68 PHE A O 1
ATOM 552 N N . PRO A 1 69 ? -0.75 -3.809 8.789 1 75 69 PRO A N 1
ATOM 553 C CA . PRO A 1 69 ? -2.086 -3.736 9.383 1 75 69 PRO A CA 1
ATOM 554 C C . PRO A 1 69 ? -2.148 -2.789 10.578 1 75 69 PRO A C 1
ATOM 556 O O . PRO A 1 69 ? -3.213 -2.252 10.891 1 75 69 PRO A O 1
ATOM 559 N N . GLU A 1 70 ? -1.066 -2.678 11.172 1 69.62 70 GLU A N 1
ATOM 560 C CA . GLU A 1 70 ? -1.01 -1.806 12.344 1 69.62 70 GLU A CA 1
ATOM 561 C C . GLU A 1 70 ? -1.017 -0.335 11.938 1 69.62 70 GLU A C 1
ATOM 563 O O . GLU A 1 70 ? -1.383 0.533 12.727 1 69.62 70 GLU A O 1
ATOM 568 N N . MET A 1 71 ? -0.465 -0.072 10.789 1 57.44 71 MET A N 1
ATOM 569 C CA . MET A 1 71 ? -0.372 1.313 10.336 1 57.44 71 MET A CA 1
ATOM 570 C C . MET A 1 71 ? -1.692 1.778 9.727 1 57.44 71 MET A C 1
ATOM 572 O O . MET A 1 71 ? -1.978 2.977 9.695 1 57.44 71 MET A O 1
ATOM 576 N N . VAL A 1 72 ? -2.396 0.859 8.93 1 50.78 72 VAL A N 1
ATOM 577 C CA . VAL A 1 72 ? -3.568 1.238 8.148 1 50.78 72 VAL A CA 1
ATOM 578 C C . VAL A 1 72 ? -4.699 1.662 9.086 1 50.78 72 VAL A C 1
ATOM 580 O O . VAL A 1 72 ? -5.82 1.922 8.633 1 50.78 72 VAL A O 1
ATOM 583 N N . ASN A 1 73 ? -4.617 1.302 10.172 1 47.97 73 ASN A N 1
ATOM 584 C CA . ASN A 1 73 ? -5.855 1.811 10.75 1 47.97 73 ASN A CA 1
ATOM 585 C C . ASN A 1 73 ? -6.203 3.193 10.203 1 47.97 73 ASN A C 1
ATOM 587 O O . ASN A 1 73 ? -7.324 3.672 10.375 1 47.97 73 ASN A O 1
ATOM 591 N N . GLN A 1 74 ? -5.215 4.039 10.07 1 49.44 74 GLN A N 1
ATOM 592 C CA . GLN A 1 74 ? -5.844 5.355 10.07 1 49.44 74 GLN A CA 1
ATOM 593 C C . GLN A 1 74 ? -6.301 5.746 8.664 1 49.44 74 GLN A C 1
ATOM 595 O O . GLN A 1 74 ? -5.492 6.164 7.832 1 49.44 74 GLN A O 1
ATOM 600 N N . THR A 1 75 ? -6.973 4.887 8.031 1 51.38 75 THR A N 1
ATOM 601 C CA . THR A 1 75 ? -7.676 5.289 6.82 1 51.38 75 THR A CA 1
ATOM 602 C C . THR A 1 75 ? -8.133 6.742 6.918 1 51.38 75 THR A C 1
ATOM 604 O O . THR A 1 75 ? -8.953 7.086 7.773 1 51.38 75 THR A O 1
ATOM 607 N N . VAL A 1 76 ? -7.227 7.473 6.844 1 58.56 76 VAL A N 1
ATOM 608 C CA . VAL A 1 76 ? -7.758 8.828 6.789 1 58.56 76 VAL A CA 1
ATOM 609 C C . VAL A 1 76 ? -8.633 8.992 5.547 1 58.56 76 VAL A C 1
ATOM 611 O O . VAL A 1 76 ? -8.359 8.391 4.508 1 58.56 76 VAL A O 1
ATOM 614 N N . SER A 1 77 ? -9.82 9.406 5.828 1 63.34 77 SER A N 1
ATOM 615 C CA . SER A 1 77 ? -10.82 9.625 4.785 1 63.34 77 SER A CA 1
ATOM 616 C C . SER A 1 77 ? -10.219 10.344 3.584 1 63.34 77 SER A C 1
ATOM 618 O O . SER A 1 77 ? -9.266 11.117 3.73 1 63.34 77 SER A O 1
ATOM 620 N N . LYS A 1 78 ? -10.617 9.906 2.453 1 68.62 78 LYS A N 1
ATOM 621 C CA . LYS A 1 78 ? -10.219 10.578 1.218 1 68.62 78 LYS A CA 1
ATOM 622 C C . LYS A 1 78 ? -10.32 12.094 1.354 1 68.62 78 LYS A C 1
ATOM 624 O O . LYS A 1 78 ? -9.484 12.828 0.829 1 68.62 78 LYS A O 1
ATOM 629 N N . THR A 1 79 ? -11.391 12.492 2.088 1 76.56 79 THR A N 1
ATOM 630 C CA . THR A 1 79 ? -11.602 13.922 2.289 1 76.56 79 THR A CA 1
ATOM 631 C C . THR A 1 79 ? -10.391 14.555 2.965 1 76.56 79 THR A C 1
ATOM 633 O O . THR A 1 79 ? -9.977 15.656 2.6 1 76.56 79 THR A O 1
ATOM 636 N N . VAL A 1 80 ? -9.883 13.844 3.924 1 81.06 80 VAL A N 1
ATOM 637 C CA . VAL A 1 80 ? -8.719 14.336 4.656 1 81.06 80 VAL A CA 1
ATOM 638 C C . VAL A 1 80 ? -7.504 14.375 3.729 1 81.06 80 VAL A C 1
ATOM 640 O O . VAL A 1 80 ? -6.809 15.391 3.654 1 81.06 80 VAL A O 1
ATOM 643 N N . VAL A 1 81 ? -7.367 13.375 3.053 1 76.62 81 VAL A N 1
ATOM 644 C CA . VAL A 1 81 ? -6.227 13.258 2.15 1 76.62 81 VAL A CA 1
ATOM 645 C C . VAL A 1 81 ? -6.301 14.352 1.085 1 76.62 81 VAL A C 1
ATOM 647 O O . VAL A 1 81 ? -5.305 15.031 0.809 1 76.62 81 VAL A O 1
ATOM 650 N N . ASP A 1 82 ? -7.457 14.547 0.547 1 75.75 82 ASP A N 1
ATOM 651 C CA . ASP A 1 82 ? -7.656 15.539 -0.505 1 75.75 82 ASP A CA 1
ATOM 652 C C . ASP A 1 82 ? -7.352 16.938 0.002 1 75.75 82 ASP A C 1
ATOM 654 O O . ASP A 1 82 ? -6.758 17.75 -0.713 1 75.75 82 ASP A O 1
ATOM 658 N N . PHE A 1 83 ? -7.766 17.219 1.189 1 84.56 83 PHE A N 1
ATOM 659 C CA . PHE A 1 83 ? -7.578 18.547 1.736 1 84.56 83 PHE A CA 1
ATOM 660 C C . PHE A 1 83 ? -6.102 18.828 2.002 1 84.56 83 PHE A C 1
ATOM 662 O O . PHE A 1 83 ? -5.621 19.938 1.782 1 84.56 83 PHE A O 1
ATOM 669 N N . PHE A 1 84 ? -5.379 17.812 2.412 1 83.88 84 PHE A N 1
ATOM 670 C CA . PHE A 1 84 ? -4.008 18.047 2.852 1 83.88 84 PHE A CA 1
ATOM 671 C C . PHE A 1 84 ? -3.021 17.766 1.726 1 83.88 84 PHE A C 1
ATOM 673 O O . PHE A 1 84 ? -1.823 18.016 1.863 1 83.88 84 PHE A O 1
ATOM 680 N N . ALA A 1 85 ? -3.58 17.375 0.711 1 74.69 85 ALA A N 1
ATOM 681 C CA . ALA A 1 85 ? -2.73 17.062 -0.438 1 74.69 85 ALA A CA 1
ATOM 682 C C . ALA A 1 85 ? -1.985 18.312 -0.914 1 74.69 85 ALA A C 1
ATOM 684 O O . ALA A 1 85 ? -2.594 19.359 -1.134 1 74.69 85 ALA A O 1
ATOM 685 N N . GLY A 1 86 ? -0.608 18.172 -1.027 1 72.69 86 GLY A N 1
ATOM 686 C CA . GLY A 1 86 ? 0.177 19.25 -1.615 1 72.69 86 GLY A CA 1
ATOM 687 C C . GLY A 1 86 ? 0.546 20.328 -0.62 1 72.69 86 GLY A C 1
ATOM 688 O O . GLY A 1 86 ? 1.231 21.297 -0.969 1 72.69 86 GLY A O 1
ATOM 689 N N . LYS A 1 87 ? -0.011 20.281 0.474 1 79.75 87 LYS A N 1
ATOM 690 C CA . LYS A 1 87 ? 0.296 21.297 1.477 1 79.75 87 LYS A CA 1
ATOM 691 C C . LYS A 1 87 ? 1.673 21.062 2.092 1 79.75 87 LYS A C 1
ATOM 693 O O . LYS A 1 87 ? 2.137 19.922 2.174 1 79.75 87 LYS A O 1
ATOM 698 N N . SER A 1 88 ? 2.307 22.203 2.395 1 78.06 88 SER A N 1
ATOM 699 C CA . SER A 1 88 ? 3.605 22.125 3.059 1 78.06 88 SER A CA 1
ATOM 700 C C . SER A 1 88 ? 3.467 21.625 4.488 1 78.06 88 SER A C 1
ATOM 702 O O . SER A 1 88 ? 2.379 21.656 5.066 1 78.06 88 SER A O 1
ATOM 704 N N . GLU A 1 89 ? 4.566 21.125 5.055 1 80.88 89 GLU A N 1
ATOM 705 C CA . GLU A 1 89 ? 4.562 20.656 6.441 1 80.88 89 GLU A CA 1
ATOM 706 C C . GLU A 1 89 ? 4.137 21.781 7.391 1 80.88 89 GLU A C 1
ATOM 708 O O . GLU A 1 89 ? 3.434 21.531 8.375 1 80.88 89 GLU A O 1
ATOM 713 N N . ALA A 1 90 ? 4.527 22.984 7.059 1 85.38 90 ALA A N 1
ATOM 714 C CA . ALA A 1 90 ? 4.168 24.125 7.887 1 85.38 90 ALA A CA 1
ATOM 715 C C . ALA A 1 90 ? 2.66 24.359 7.867 1 85.38 90 ALA A C 1
ATOM 717 O O . ALA A 1 90 ? 2.055 24.641 8.906 1 85.38 90 ALA A O 1
ATOM 718 N N . GLU A 1 91 ? 2.07 24.266 6.699 1 88.12 91 GLU A N 1
ATOM 719 C CA . GLU A 1 91 ? 0.625 24.406 6.562 1 88.12 91 GLU A CA 1
ATOM 720 C C . GLU A 1 91 ? -0.121 23.312 7.312 1 88.12 91 GLU A C 1
ATOM 722 O O . GLU A 1 91 ? -1.11 23.578 7.996 1 88.12 91 GLU A O 1
ATOM 727 N N . ILE A 1 92 ? 0.422 22.141 7.234 1 89.06 92 ILE A N 1
ATOM 728 C CA . ILE A 1 92 ? -0.201 20.984 7.859 1 89.06 92 ILE A CA 1
ATOM 729 C C . ILE A 1 92 ? -0.222 21.156 9.375 1 89.06 92 ILE A C 1
ATOM 731 O O . ILE A 1 92 ? -1.26 20.969 10.016 1 89.06 92 ILE A O 1
ATOM 735 N N . GLU A 1 93 ? 0.88 21.484 9.883 1 89 93 GLU A N 1
ATOM 736 C CA . GLU A 1 93 ? 0.991 21.672 11.328 1 89 93 GLU A CA 1
ATOM 737 C C . GLU A 1 93 ? 0.01 22.734 11.82 1 89 93 GLU A C 1
ATOM 739 O O . GL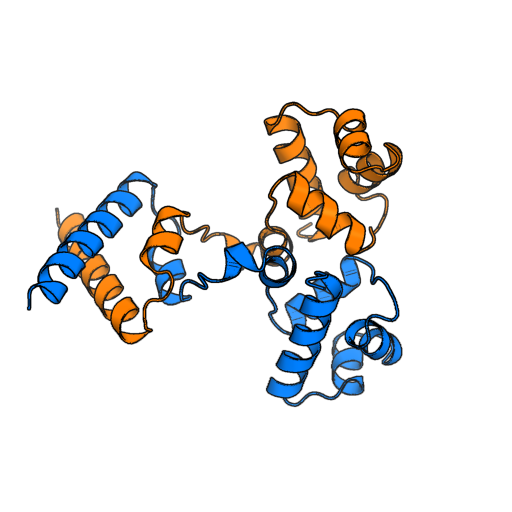U A 1 93 ? -0.575 22.594 12.898 1 89 93 GLU A O 1
ATOM 744 N N . LYS A 1 94 ? -0.131 23.766 11.016 1 91.25 94 LYS A N 1
ATOM 745 C CA . LYS A 1 94 ? -1.045 24.844 11.375 1 91.25 94 LYS A CA 1
ATOM 746 C C . LYS A 1 94 ? -2.488 24.344 11.422 1 91.25 94 LYS A C 1
ATOM 748 O O . LYS A 1 94 ? -3.217 24.641 12.375 1 91.25 94 LYS A O 1
ATOM 753 N N . PHE A 1 95 ? -2.814 23.609 10.414 1 92.56 95 PHE A N 1
ATOM 754 C CA . PHE A 1 95 ? -4.188 23.109 10.344 1 92.56 95 PHE A CA 1
ATOM 755 C C . PHE A 1 95 ? -4.441 22.078 11.43 1 92.56 95 PHE A C 1
ATOM 757 O O . PHE A 1 95 ? -5.516 22.047 12.031 1 92.56 95 PHE A O 1
ATOM 764 N N . ILE A 1 96 ? -3.529 21.312 11.719 1 92.25 96 ILE A N 1
ATOM 765 C CA . ILE A 1 96 ? -3.717 20.297 12.742 1 92.25 96 ILE A CA 1
ATOM 766 C C . ILE A 1 96 ? -3.822 20.969 14.117 1 92.25 96 ILE A C 1
ATOM 768 O O . ILE A 1 96 ? -4.609 20.531 14.961 1 92.25 96 ILE A O 1
ATOM 772 N N . ALA A 1 97 ? -2.967 21.953 14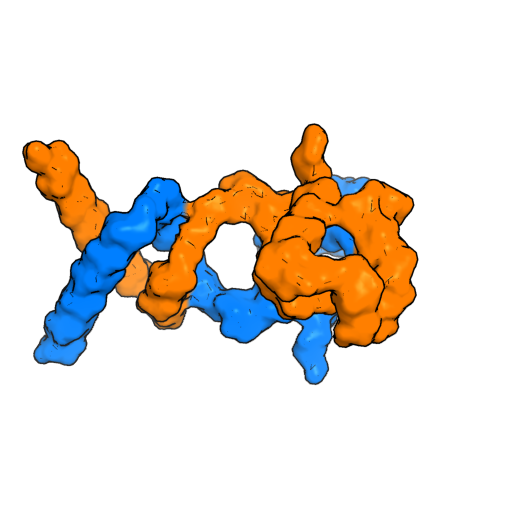.281 1 91.12 97 ALA A N 1
ATOM 773 C CA . ALA A 1 97 ? -3.051 22.703 15.523 1 91.12 97 ALA A CA 1
ATOM 774 C C . ALA A 1 97 ? -4.438 23.312 15.703 1 91.12 97 ALA A C 1
ATOM 776 O O . ALA A 1 97 ? -4.988 23.312 16.812 1 91.12 97 ALA A O 1
ATOM 777 N N . LEU A 1 98 ? -5.012 23.844 14.633 1 91 98 LEU A N 1
ATOM 778 C CA . LEU A 1 98 ? -6.355 24.406 14.641 1 91 98 LEU A CA 1
ATOM 779 C C . LEU A 1 98 ? -7.387 23.344 15.016 1 91 98 LEU A C 1
ATOM 781 O O . LEU A 1 98 ? -8.273 23.594 15.828 1 91 98 LEU A O 1
ATOM 785 N N . CYS A 1 99 ? -7.211 22.234 14.531 1 92.44 99 CYS A N 1
ATOM 786 C CA . CYS A 1 99 ? -8.133 21.125 14.812 1 92.44 99 CYS A CA 1
ATOM 787 C C . CYS A 1 99 ? -8.023 20.688 16.266 1 92.44 99 CYS A C 1
ATOM 789 O O . CYS A 1 99 ? -9.039 20.406 16.906 1 92.44 99 CYS A O 1
ATOM 791 N N . LYS A 1 100 ? -6.84 20.578 16.734 1 90.38 100 LYS A N 1
ATOM 792 C CA . LYS A 1 100 ? -6.617 20.172 18.125 1 90.38 100 LYS A CA 1
ATOM 793 C C . LYS A 1 100 ? -7.25 21.156 19.094 1 90.38 100 LYS A C 1
ATOM 795 O O . LYS A 1 100 ? -7.82 20.766 20.109 1 90.38 100 LYS A O 1
ATOM 800 N N . GLN A 1 101 ? -7.062 22.375 18.797 1 88.75 101 GLN A N 1
ATOM 801 C CA . GLN A 1 101 ? -7.688 23.406 19.609 1 88.75 101 GLN A CA 1
ATOM 802 C C . GLN A 1 101 ? -9.211 23.266 19.594 1 88.75 101 GLN A C 1
ATOM 804 O O . GLN A 1 101 ? -9.852 23.391 20.641 1 88.75 101 GLN A O 1
ATOM 809 N N . ALA A 1 102 ? -9.773 23.078 18.484 1 88.12 102 ALA A N 1
ATOM 810 C CA . ALA A 1 102 ? -11.211 22.891 18.344 1 88.12 102 ALA A CA 1
ATOM 811 C C . ALA A 1 102 ? -11.688 21.656 19.094 1 88.12 102 ALA A C 1
ATOM 813 O O . ALA A 1 102 ? -12.766 21.656 19.703 1 88.12 102 ALA A O 1
ATOM 814 N N . GLU A 1 103 ? -10.953 20.625 19.094 1 87.44 103 GLU A N 1
ATOM 815 C CA . GLU A 1 103 ? -11.289 19.375 19.766 1 87.44 103 GLU A CA 1
ATOM 816 C C . GLU A 1 103 ? -11.305 19.562 21.281 1 87.44 103 GLU A C 1
ATOM 818 O O . GLU A 1 103 ? -12.164 19.016 21.969 1 87.44 103 GLU A O 1
ATOM 823 N N . ALA A 1 104 ? -10.344 20.281 21.766 1 84.38 104 ALA A N 1
ATOM 824 C CA . ALA A 1 104 ? -10.266 20.578 23.203 1 84.38 104 ALA A CA 1
ATOM 825 C C . ALA A 1 104 ? -11.469 21.406 23.656 1 84.38 104 ALA A C 1
ATOM 827 O O . ALA A 1 104 ? -11.977 21.188 24.766 1 84.38 104 ALA A O 1
ATOM 828 N N . PHE A 1 105 ? -11.883 22.219 22.859 1 82.19 105 PHE A N 1
ATOM 829 C CA . PHE A 1 105 ? -13.031 23.062 23.188 1 82.19 105 PHE A CA 1
ATOM 830 C C . PHE A 1 105 ? -14.32 22.234 23.172 1 82.19 105 PHE A C 1
ATOM 832 O O . PHE A 1 105 ? -15.227 22.469 23.969 1 82.19 105 PHE A O 1
ATOM 839 N N . GLN A 1 106 ? -14.492 21.297 22.25 1 73.62 106 GLN A N 1
ATOM 840 C CA . GLN A 1 106 ? -15.68 20.453 22.141 1 73.62 106 GLN A CA 1
ATOM 841 C C . GLN A 1 106 ? -15.773 19.469 23.297 1 73.62 106 GLN A C 1
ATOM 843 O O . GLN A 1 106 ? -16.859 19.156 23.766 1 73.62 106 GLN A O 1
ATOM 848 N N . LYS A 1 107 ? -14.719 19 23.812 1 72.06 107 LYS A N 1
ATOM 849 C CA . LYS A 1 107 ? -14.727 18.062 24.938 1 72.06 107 LYS A CA 1
ATOM 850 C C . LYS A 1 107 ? -15.109 18.766 26.234 1 72.06 107 LYS A C 1
ATOM 852 O O . LYS A 1 107 ? -15.664 18.141 27.141 1 72.06 107 LYS A O 1
ATOM 857 N N . ASP A 1 108 ? -14.742 19.922 26.359 1 65.44 108 ASP A N 1
ATOM 858 C CA . ASP A 1 108 ? -15.078 20.688 27.547 1 65.44 108 ASP A CA 1
ATOM 859 C C . ASP A 1 108 ? -16.562 21.031 27.594 1 65.44 108 ASP A C 1
ATOM 861 O O . ASP A 1 108 ? -17.062 21.578 28.578 1 65.44 108 ASP A O 1
ATOM 865 N N . GLU A 1 109 ? -17.234 20.734 26.547 1 55.81 109 GLU A N 1
ATOM 866 C CA . GLU A 1 109 ? -18.672 20.922 26.641 1 55.81 109 GLU A CA 1
ATOM 867 C C . GLU A 1 109 ? -19.391 19.578 26.797 1 55.81 109 GLU A C 1
ATOM 869 O O . GLU A 1 109 ? -20.359 19.469 27.547 1 55.81 109 GLU A O 1
ATOM 874 N N . MET B 1 1 ? 6.219 4.258 -18.75 1 46.84 1 MET B N 1
ATOM 875 C CA . MET B 1 1 ? 7.25 3.717 -17.875 1 46.84 1 MET B CA 1
ATOM 876 C C . MET B 1 1 ? 6.691 3.453 -16.484 1 46.84 1 MET B C 1
ATOM 878 O O . MET B 1 1 ? 7.438 3.428 -15.5 1 46.84 1 MET B O 1
ATOM 882 N N . ASN B 1 2 ? 5.441 3.76 -16.109 1 62.91 2 ASN B N 1
ATOM 883 C CA . ASN B 1 2 ? 4.875 3.834 -14.773 1 62.91 2 ASN B CA 1
ATOM 884 C C . ASN B 1 2 ? 4.57 2.445 -14.219 1 62.91 2 ASN B C 1
ATOM 886 O O . ASN B 1 2 ? 3.475 2.205 -13.703 1 62.91 2 ASN B O 1
ATOM 890 N N . ASN B 1 3 ? 5.582 1.527 -14.539 1 86.38 3 ASN B N 1
ATOM 891 C CA . ASN B 1 3 ? 5.383 0.161 -14.07 1 86.38 3 ASN B CA 1
ATOM 892 C C . ASN B 1 3 ? 5.559 0.058 -12.555 1 86.38 3 ASN B C 1
ATOM 894 O O . ASN B 1 3 ? 6.488 0.639 -12 1 86.38 3 ASN B O 1
ATOM 898 N N . PRO B 1 4 ? 4.629 -0.429 -11.93 1 90.25 4 PRO B N 1
ATOM 899 C CA . PRO B 1 4 ? 4.691 -0.501 -10.461 1 90.25 4 PRO B CA 1
ATOM 900 C C . PRO B 1 4 ? 5.969 -1.161 -9.961 1 90.25 4 PRO B C 1
ATOM 902 O O . PRO B 1 4 ? 6.516 -0.75 -8.93 1 90.25 4 PRO B O 1
ATOM 905 N N . LEU B 1 5 ? 6.449 -2.125 -10.781 1 91.25 5 LEU B N 1
ATOM 906 C CA . LEU B 1 5 ? 7.68 -2.791 -10.359 1 91.25 5 LEU B CA 1
ATOM 907 C C . LEU B 1 5 ? 8.867 -1.837 -10.438 1 91.25 5 LEU B C 1
ATOM 909 O O . LEU B 1 5 ? 9.734 -1.853 -9.562 1 91.25 5 LEU B O 1
ATOM 913 N N . ASP B 1 6 ? 8.906 -1.099 -11.461 1 92.62 6 ASP B N 1
ATOM 914 C CA . ASP B 1 6 ? 9.977 -0.119 -11.602 1 92.62 6 ASP B CA 1
ATOM 915 C C . ASP B 1 6 ? 9.953 0.895 -10.461 1 92.62 6 ASP B C 1
ATOM 917 O O . ASP B 1 6 ? 11 1.246 -9.914 1 92.62 6 ASP B O 1
ATOM 921 N N . LEU B 1 7 ? 8.805 1.329 -10.172 1 91.31 7 LEU B N 1
ATOM 922 C CA . LEU B 1 7 ? 8.656 2.307 -9.102 1 91.31 7 LEU B CA 1
ATOM 923 C C . LEU B 1 7 ? 9.031 1.695 -7.754 1 91.31 7 LEU B C 1
ATOM 925 O O . LEU B 1 7 ? 9.672 2.348 -6.926 1 91.31 7 LEU B O 1
ATOM 929 N N . PHE B 1 8 ? 8.648 0.564 -7.527 1 93.5 8 PHE B N 1
ATOM 930 C CA . PHE B 1 8 ? 9.016 -0.11 -6.289 1 93.5 8 PHE B CA 1
ATOM 931 C C . PHE B 1 8 ? 10.523 -0.283 -6.195 1 93.5 8 PHE B C 1
ATOM 933 O O . PHE B 1 8 ? 11.125 -0.009 -5.152 1 93.5 8 PHE B O 1
ATOM 940 N N . ALA B 1 9 ? 11.086 -0.749 -7.309 1 95 9 ALA B N 1
ATOM 941 C CA . ALA B 1 9 ? 12.539 -0.936 -7.359 1 95 9 ALA B CA 1
ATOM 942 C C . ALA B 1 9 ? 13.266 0.364 -7.039 1 95 9 ALA B C 1
ATOM 944 O O . ALA B 1 9 ? 14.234 0.366 -6.27 1 95 9 ALA B O 1
ATOM 945 N N . TRP B 1 10 ? 12.812 1.348 -7.641 1 93.94 10 TRP B N 1
ATOM 946 C CA . TRP B 1 10 ? 13.398 2.66 -7.398 1 93.94 10 TRP B CA 1
ATOM 947 C C . TRP B 1 10 ? 13.289 3.041 -5.926 1 93.94 10 TRP B C 1
ATOM 949 O O . TRP B 1 10 ? 14.258 3.529 -5.332 1 93.94 10 TRP B O 1
ATOM 959 N N . LYS B 1 11 ? 12.195 2.828 -5.285 1 93 11 LYS B N 1
ATOM 960 C CA . LYS B 1 11 ? 11.992 3.148 -3.877 1 93 11 LYS B CA 1
ATOM 961 C C . LYS B 1 11 ? 12.898 2.307 -2.984 1 93 11 LYS B C 1
ATOM 963 O O . LYS B 1 11 ? 13.438 2.805 -1.992 1 93 11 LYS B O 1
ATOM 968 N N . VAL B 1 12 ? 12.992 1.093 -3.322 1 95.94 12 VAL B N 1
ATOM 969 C CA . VAL B 1 12 ? 13.867 0.204 -2.561 1 95.94 12 VAL B CA 1
ATOM 970 C C . VAL B 1 12 ? 15.297 0.739 -2.578 1 95.94 12 VAL B C 1
ATOM 972 O O . VAL B 1 12 ? 15.922 0.881 -1.527 1 95.94 12 VAL B O 1
ATOM 975 N N . ARG B 1 13 ? 15.711 1.013 -3.764 1 96.38 13 ARG B N 1
ATOM 976 C CA . ARG B 1 13 ? 17.062 1.537 -3.904 1 96.38 13 ARG B CA 1
ATOM 977 C C . ARG B 1 13 ? 17.234 2.828 -3.111 1 96.38 13 ARG B C 1
ATOM 979 O O . ARG B 1 13 ? 18.219 2.984 -2.375 1 96.38 13 ARG B O 1
ATOM 986 N N . SER B 1 14 ? 16.344 3.715 -3.289 1 95.62 14 SER B N 1
ATOM 987 C CA . SER B 1 14 ? 16.406 5.012 -2.623 1 95.62 14 SER B CA 1
ATOM 988 C C . SER B 1 14 ? 16.422 4.855 -1.106 1 95.62 14 SER B C 1
ATOM 990 O O . SER B 1 14 ? 17.266 5.441 -0.427 1 95.62 14 SER B O 1
ATOM 992 N N . GLU B 1 15 ? 15.523 4.102 -0.517 1 94.19 15 GLU B N 1
ATOM 993 C CA . GLU B 1 15 ? 15.422 3.922 0.928 1 94.19 15 GLU B CA 1
ATOM 994 C C . GLU B 1 15 ? 16.625 3.15 1.473 1 94.19 15 GLU B C 1
ATOM 996 O O . GLU B 1 15 ? 17.109 3.439 2.568 1 94.19 15 GLU B O 1
ATOM 1001 N N . ARG B 1 16 ? 16.953 2.123 0.702 1 97 16 ARG B N 1
ATOM 1002 C CA . ARG B 1 16 ? 18.141 1.389 1.111 1 97 16 ARG B CA 1
ATOM 1003 C C . ARG B 1 16 ? 19.328 2.324 1.269 1 97 16 ARG B C 1
ATOM 1005 O O . ARG B 1 16 ? 20.047 2.277 2.279 1 97 16 ARG B O 1
ATOM 1012 N N . LYS B 1 17 ? 19.531 3.156 0.293 1 97.19 17 LYS B N 1
ATOM 1013 C CA . LYS B 1 17 ? 20.641 4.113 0.313 1 97.19 17 LYS B CA 1
ATOM 1014 C C . LYS B 1 17 ? 20.469 5.125 1.441 1 97.19 17 LYS B C 1
ATOM 1016 O O . LYS B 1 17 ? 21.438 5.488 2.111 1 97.19 17 LYS B O 1
ATOM 1021 N N . ARG B 1 18 ? 19.297 5.562 1.606 1 94.25 18 ARG B N 1
ATOM 1022 C CA . ARG B 1 18 ? 19 6.508 2.676 1 94.25 18 ARG B CA 1
ATOM 1023 C C . ARG B 1 18 ? 19.391 5.938 4.035 1 94.25 18 ARG B C 1
ATOM 1025 O O . ARG B 1 18 ? 19.828 6.668 4.922 1 94.25 18 ARG B O 1
ATOM 1032 N N . GLN B 1 19 ? 19.234 4.719 4.23 1 95.12 19 GLN B N 1
ATOM 1033 C CA . GLN B 1 19 ? 19.547 4.035 5.48 1 95.12 19 GLN B CA 1
ATOM 1034 C C . GLN B 1 19 ? 20.984 3.559 5.5 1 95.12 19 GLN B C 1
ATOM 1036 O O . GLN B 1 19 ? 21.406 2.834 6.41 1 95.12 19 GLN B O 1
ATOM 1041 N 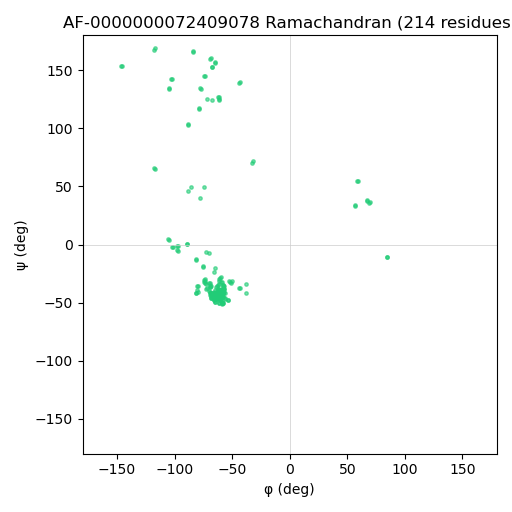N . HIS B 1 20 ? 21.703 3.854 4.379 1 97.38 20 HIS B N 1
ATOM 1042 C CA . HIS B 1 20 ? 23.125 3.576 4.246 1 97.38 20 HIS B CA 1
ATOM 1043 C C . HIS B 1 20 ? 23.406 2.074 4.219 1 97.38 20 HIS B C 1
ATOM 1045 O O . HIS B 1 20 ? 24.359 1.603 4.824 1 97.38 20 HIS B O 1
ATOM 1051 N N . LEU B 1 21 ? 22.609 1.324 3.623 1 97.62 21 LEU B N 1
ATOM 1052 C CA . LEU B 1 21 ? 22.766 -0.117 3.463 1 97.62 21 LEU B CA 1
ATOM 1053 C C . LEU B 1 21 ? 23.25 -0.458 2.059 1 97.62 21 LEU B C 1
ATOM 1055 O O . LEU B 1 21 ? 22.812 0.158 1.081 1 97.62 21 LEU B O 1
ATOM 1059 N N . THR B 1 22 ? 24.094 -1.442 2.033 1 97.88 22 THR B N 1
ATOM 1060 C CA . THR B 1 22 ? 24.406 -2.051 0.747 1 97.88 22 THR B CA 1
ATOM 1061 C C . THR B 1 22 ? 23.375 -3.107 0.377 1 97.88 22 THR B C 1
ATOM 1063 O O . THR B 1 22 ? 22.547 -3.486 1.205 1 97.88 22 THR B O 1
ATOM 1066 N N . GLN B 1 23 ? 23.406 -3.492 -0.862 1 97.5 23 GLN B N 1
ATOM 1067 C CA . GLN B 1 23 ? 22.516 -4.566 -1.277 1 97.5 23 GLN B CA 1
ATOM 1068 C C . GLN B 1 23 ? 22.781 -5.84 -0.478 1 97.5 23 GLN B C 1
ATOM 1070 O O . GLN B 1 23 ? 21.844 -6.539 -0.088 1 97.5 23 GLN B O 1
ATOM 1075 N N . LYS B 1 24 ? 24.047 -6.105 -0.224 1 97.88 24 LYS B N 1
ATOM 1076 C CA . LYS B 1 24 ? 24.453 -7.281 0.547 1 97.88 24 LYS B CA 1
ATOM 1077 C C . LYS B 1 24 ? 23.938 -7.195 1.983 1 97.88 24 LYS B C 1
ATOM 1079 O O . LYS B 1 24 ? 23.391 -8.164 2.514 1 97.88 24 LYS B O 1
ATOM 1084 N N . GLN B 1 25 ? 24.109 -6.109 2.559 1 98.19 25 GLN 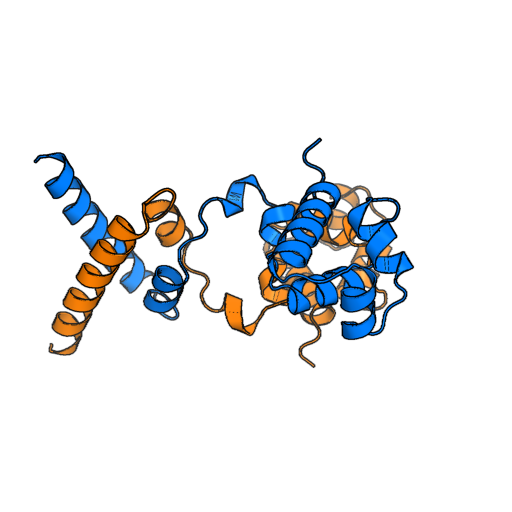B N 1
ATOM 1085 C CA . GLN B 1 25 ? 23.672 -5.902 3.932 1 98.19 25 GLN B CA 1
ATOM 1086 C C . GLN B 1 25 ? 22.156 -6.051 4.047 1 98.19 25 GLN B C 1
ATOM 1088 O O . GLN B 1 25 ? 21.656 -6.656 5 1 98.19 25 GLN B O 1
ATOM 1093 N N . LEU B 1 26 ? 21.453 -5.461 3.141 1 98.06 26 LEU B N 1
ATOM 1094 C CA . LEU B 1 26 ? 20 -5.598 3.135 1 98.06 26 LEU B CA 1
ATOM 1095 C C . LEU B 1 26 ? 19.594 -7.059 2.992 1 98.06 26 LEU B C 1
ATOM 1097 O O . LEU B 1 26 ? 18.719 -7.535 3.713 1 98.06 26 LEU B O 1
ATOM 1101 N N . ALA B 1 27 ? 20.188 -7.754 2.105 1 97.88 27 ALA B N 1
ATOM 1102 C CA . ALA B 1 27 ? 19.906 -9.172 1.887 1 97.88 27 ALA B CA 1
ATOM 1103 C C . ALA B 1 27 ? 20.141 -9.977 3.158 1 97.88 27 ALA B C 1
ATOM 1105 O O . ALA B 1 27 ? 19.328 -10.836 3.518 1 97.88 27 ALA B O 1
ATOM 1106 N N . GLU B 1 28 ? 21.203 -9.719 3.803 1 97.62 28 GLU B N 1
ATOM 1107 C CA . GLU B 1 28 ? 21.547 -10.414 5.039 1 97.62 28 GLU B CA 1
ATOM 1108 C C . GLU B 1 28 ? 20.5 -10.172 6.121 1 97.62 28 GLU B C 1
ATOM 1110 O O . GLU B 1 28 ? 20.094 -11.102 6.82 1 97.62 28 GLU B O 1
ATOM 1115 N N . ARG B 1 29 ? 20.062 -8.977 6.238 1 96.94 29 ARG B N 1
ATOM 1116 C CA . ARG B 1 29 ? 19.047 -8.625 7.227 1 96.94 29 ARG B CA 1
ATOM 1117 C C . ARG B 1 29 ? 17.75 -9.383 6.969 1 96.94 29 ARG B C 1
ATOM 1119 O O . ARG B 1 29 ? 17.016 -9.703 7.906 1 96.94 29 ARG B O 1
ATOM 1126 N N . LEU B 1 30 ? 17.578 -9.641 5.742 1 97.12 30 LEU B N 1
ATOM 1127 C CA . LEU B 1 30 ? 16.328 -10.266 5.34 1 97.12 30 LEU B CA 1
ATOM 1128 C C . LEU B 1 30 ? 16.5 -11.773 5.191 1 97.12 30 LEU B C 1
ATOM 1130 O O . LEU B 1 30 ? 15.531 -12.484 4.875 1 97.12 30 LEU B O 1
ATOM 1134 N N . GLY B 1 31 ? 17.703 -12.234 5.336 1 97.06 31 GLY B N 1
ATOM 1135 C CA . GLY B 1 31 ? 17.984 -13.648 5.152 1 97.06 31 GLY B CA 1
ATOM 1136 C C . GLY B 1 31 ? 17.844 -14.102 3.709 1 97.06 31 GLY B C 1
ATOM 1137 O O . GLY B 1 31 ? 17.359 -15.203 3.441 1 97.06 31 GLY B O 1
ATOM 1138 N N . MET B 1 32 ? 18.203 -13.273 2.854 1 96.06 32 MET B N 1
ATOM 1139 C CA . MET B 1 32 ? 18.094 -13.555 1.424 1 96.06 32 MET B CA 1
ATOM 1140 C C . MET B 1 32 ? 19.469 -13.57 0.76 1 96.06 32 MET B C 1
ATOM 1142 O O . MET B 1 32 ? 20.438 -13.102 1.339 1 96.06 32 MET B O 1
ATOM 1146 N N . ASN B 1 33 ? 19.406 -14.062 -0.482 1 96.38 33 ASN B N 1
ATOM 1147 C CA . ASN B 1 33 ? 20.578 -13.945 -1.34 1 96.38 33 ASN B CA 1
ATOM 1148 C C . ASN B 1 33 ? 20.703 -12.531 -1.908 1 96.38 33 ASN B C 1
ATOM 1150 O O . ASN B 1 33 ? 19.719 -11.938 -2.35 1 96.38 33 ASN B O 1
ATOM 1154 N N . PRO B 1 34 ? 21.969 -12.047 -1.832 1 96.5 34 PRO B N 1
ATOM 1155 C CA . PRO B 1 34 ? 22.172 -10.711 -2.391 1 96.5 34 PRO B CA 1
ATOM 1156 C C . PRO B 1 34 ? 21.656 -10.578 -3.82 1 96.5 34 PRO B C 1
ATOM 1158 O O . PRO B 1 34 ? 21.219 -9.508 -4.223 1 96.5 34 PRO B O 1
ATOM 1161 N N . ARG B 1 35 ? 21.703 -11.578 -4.512 1 96.69 35 ARG B N 1
ATOM 1162 C CA . ARG B 1 35 ? 21.234 -11.555 -5.891 1 96.69 35 ARG B CA 1
ATOM 1163 C C . ARG B 1 35 ? 19.75 -11.219 -5.961 1 96.69 35 ARG B C 1
ATOM 1165 O O . ARG B 1 35 ? 19.297 -10.555 -6.898 1 96.69 35 ARG B O 1
ATOM 1172 N N . THR B 1 36 ? 19.016 -11.648 -4.996 1 96.12 36 THR B N 1
ATOM 1173 C CA . THR B 1 36 ? 17.578 -11.359 -4.949 1 96.12 36 THR B CA 1
ATOM 1174 C C . THR B 1 36 ? 17.344 -9.852 -4.914 1 96.12 36 THR B C 1
ATOM 1176 O O . THR B 1 36 ? 16.469 -9.336 -5.629 1 96.12 36 THR B O 1
ATOM 1179 N N . ILE B 1 37 ? 18.094 -9.18 -4.137 1 97 37 ILE B N 1
ATOM 1180 C CA . ILE B 1 37 ? 17.969 -7.734 -4.004 1 97 37 ILE B CA 1
ATOM 1181 C C . ILE B 1 37 ? 18.406 -7.055 -5.301 1 97 37 ILE B C 1
ATOM 1183 O O . ILE B 1 37 ? 17.75 -6.129 -5.781 1 97 37 ILE B O 1
ATOM 1187 N N . ILE B 1 38 ? 19.484 -7.562 -5.84 1 96.38 38 ILE B N 1
ATOM 1188 C CA . ILE B 1 38 ? 20 -7.02 -7.094 1 96.38 38 ILE B CA 1
ATOM 1189 C C . ILE B 1 38 ? 18.938 -7.152 -8.188 1 96.38 38 ILE B C 1
ATOM 1191 O O . ILE B 1 38 ? 18.625 -6.18 -8.875 1 96.38 38 ILE B O 1
ATOM 1195 N N . ASP B 1 39 ? 18.375 -8.328 -8.305 1 96.06 39 ASP B N 1
ATOM 1196 C CA . ASP B 1 39 ? 17.344 -8.586 -9.32 1 96.06 39 ASP B CA 1
ATOM 1197 C C . ASP B 1 39 ? 16.125 -7.691 -9.102 1 96.06 39 ASP B C 1
ATOM 1199 O O . ASP B 1 39 ? 15.531 -7.203 -10.062 1 96.06 39 ASP B O 1
ATOM 1203 N N . LEU B 1 40 ? 15.758 -7.5 -7.895 1 95.06 40 LEU B N 1
ATOM 1204 C CA . LEU B 1 40 ? 14.617 -6.66 -7.551 1 95.06 40 LEU B CA 1
ATOM 1205 C C . LEU B 1 40 ? 14.859 -5.215 -7.961 1 95.06 40 LEU B C 1
ATOM 1207 O O . LEU B 1 40 ? 14.016 -4.602 -8.625 1 95.06 40 LEU B O 1
ATOM 1211 N N . GLU B 1 41 ? 16 -4.742 -7.645 1 95.69 41 GLU B N 1
ATOM 1212 C CA . GLU B 1 41 ? 16.297 -3.33 -7.871 1 95.69 41 GLU B CA 1
ATOM 1213 C C . GLU B 1 41 ? 16.562 -3.051 -9.352 1 95.69 41 GLU B C 1
ATOM 1215 O O . GLU B 1 41 ? 16.516 -1.898 -9.781 1 95.69 41 GLU B O 1
ATOM 1220 N N . THR B 1 42 ? 16.859 -4.098 -10.094 1 93 42 THR B N 1
ATOM 1221 C CA . THR B 1 42 ? 17.125 -3.934 -11.516 1 93 42 THR B CA 1
ATOM 1222 C C . THR B 1 42 ? 15.953 -4.441 -12.344 1 93 42 THR B C 1
ATOM 1224 O O . THR B 1 42 ? 16.031 -4.512 -13.578 1 93 42 THR B O 1
ATOM 1227 N N . CYS B 1 43 ? 14.906 -4.836 -11.711 1 90.25 43 CYS B N 1
ATOM 1228 C CA . CYS B 1 43 ? 13.688 -5.312 -12.352 1 90.25 43 CYS B CA 1
ATOM 1229 C C . CYS B 1 43 ? 13.977 -6.48 -13.289 1 90.25 43 CYS B C 1
ATOM 1231 O O . CYS B 1 43 ? 13.398 -6.574 -14.367 1 90.25 43 CYS B O 1
ATOM 1233 N N . GLN B 1 44 ? 14.883 -7.246 -12.961 1 87.62 44 GLN B N 1
ATOM 1234 C CA . GLN B 1 44 ? 15.258 -8.406 -13.766 1 87.62 44 GLN B CA 1
ATOM 1235 C C . GLN B 1 44 ? 14.328 -9.586 -13.5 1 87.62 44 GLN B C 1
ATOM 1237 O O . GLN B 1 44 ? 14.32 -10.562 -14.25 1 87.62 44 GLN B O 1
ATOM 1242 N N . SER B 1 45 ? 13.531 -9.531 -12.492 1 84.06 45 SER B N 1
ATOM 1243 C CA . SER B 1 45 ? 12.555 -10.57 -12.156 1 84.06 45 SER B CA 1
ATOM 1244 C C . SER B 1 45 ? 11.305 -9.961 -11.531 1 84.06 45 SER B C 1
ATOM 1246 O O . SER B 1 45 ? 11.32 -8.82 -11.07 1 84.06 45 SER B O 1
ATOM 1248 N N . ASN B 1 46 ? 10.297 -10.695 -11.727 1 88.12 46 ASN B N 1
ATOM 1249 C CA . ASN B 1 46 ? 9.094 -10.398 -10.953 1 88.12 46 ASN B CA 1
ATOM 1250 C C . ASN B 1 46 ? 9.094 -11.125 -9.617 1 88.12 46 ASN B C 1
ATOM 1252 O O . ASN B 1 46 ? 8.914 -12.344 -9.562 1 88.12 46 ASN B O 1
ATOM 1256 N N . PRO B 1 47 ? 9.391 -10.367 -8.648 1 93.44 47 PRO B N 1
ATOM 1257 C CA . PRO B 1 47 ? 9.508 -11.023 -7.344 1 93.44 47 PRO B CA 1
ATOM 1258 C C . PRO B 1 47 ? 8.188 -11.609 -6.852 1 93.44 47 PRO B C 1
ATOM 1260 O O . PRO B 1 47 ? 7.117 -11.195 -7.309 1 93.44 47 PRO B O 1
ATOM 1263 N N . LYS B 1 48 ? 8.352 -12.602 -5.961 1 94.19 48 LYS B N 1
ATOM 1264 C CA . LYS B 1 48 ? 7.172 -13.086 -5.25 1 94.19 48 LYS B CA 1
ATOM 1265 C C . LYS B 1 48 ? 6.633 -12.023 -4.293 1 94.19 48 LYS B C 1
ATOM 1267 O O . LYS B 1 48 ? 7.391 -11.188 -3.797 1 94.19 48 LYS B O 1
ATOM 1272 N N . PHE B 1 49 ? 5.41 -12.102 -4.066 1 94.56 49 PHE B N 1
ATOM 1273 C CA . PHE B 1 49 ? 4.781 -11.148 -3.164 1 94.56 49 PHE B CA 1
ATOM 1274 C C . PHE B 1 49 ? 5.445 -11.18 -1.793 1 94.56 49 PHE B C 1
ATOM 1276 O O . PHE B 1 49 ? 5.695 -10.125 -1.194 1 94.56 49 PHE B O 1
ATOM 1283 N N . GLU B 1 50 ? 5.816 -12.289 -1.321 1 93.56 50 GLU B N 1
ATOM 1284 C CA . GLU B 1 50 ? 6.449 -12.422 -0.012 1 93.56 50 GLU B CA 1
ATOM 1285 C C . GLU B 1 50 ? 7.746 -11.625 0.059 1 93.56 50 GLU B C 1
ATOM 1287 O O . GLU B 1 50 ? 8.039 -11 1.078 1 93.56 50 GLU B O 1
ATOM 1292 N N . THR B 1 51 ? 8.453 -11.695 -0.943 1 94.94 51 THR B N 1
ATOM 1293 C CA . THR B 1 51 ? 9.695 -10.938 -1.002 1 94.94 51 THR B CA 1
ATOM 1294 C C . THR B 1 51 ? 9.43 -9.438 -0.894 1 94.94 51 THR B C 1
ATOM 1296 O O . THR B 1 51 ? 10.094 -8.742 -0.125 1 94.94 51 THR B O 1
ATOM 1299 N N . VAL B 1 52 ? 8.477 -8.992 -1.636 1 95.62 52 VAL B N 1
ATOM 1300 C CA . VAL B 1 52 ? 8.094 -7.582 -1.637 1 95.62 52 VAL B CA 1
ATOM 1301 C C . VAL B 1 52 ? 7.656 -7.164 -0.235 1 95.62 52 VAL B C 1
ATOM 1303 O O . VAL B 1 52 ? 8.047 -6.102 0.254 1 95.62 52 VAL B O 1
ATOM 1306 N N . VAL B 1 53 ? 6.934 -8.016 0.391 1 95 53 VAL B N 1
ATOM 1307 C CA . VAL B 1 53 ? 6.441 -7.758 1.74 1 95 53 VAL B CA 1
ATOM 1308 C C . VAL B 1 53 ? 7.621 -7.59 2.697 1 95 53 VAL B C 1
ATOM 1310 O O . VAL B 1 53 ? 7.688 -6.609 3.443 1 95 53 VAL B O 1
ATOM 1313 N N . LEU B 1 54 ? 8.484 -8.469 2.67 1 95.62 54 LEU B N 1
ATOM 1314 C CA . LEU B 1 54 ? 9.617 -8.453 3.586 1 95.62 54 LEU B CA 1
ATOM 1315 C C . LEU B 1 54 ? 10.477 -7.207 3.371 1 95.62 54 LEU B C 1
ATOM 1317 O O . LEU B 1 54 ? 10.875 -6.547 4.336 1 95.62 54 LEU B O 1
ATOM 1321 N N . VAL B 1 55 ? 10.727 -6.922 2.141 1 96.94 55 VAL B N 1
ATOM 1322 C CA . VAL B 1 55 ? 11.547 -5.762 1.809 1 96.94 55 VAL B CA 1
ATOM 1323 C C . VAL B 1 55 ? 10.828 -4.48 2.217 1 96.94 55 VAL B C 1
ATOM 1325 O O . VAL B 1 55 ? 11.43 -3.582 2.807 1 96.94 55 VAL B O 1
ATOM 1328 N N . ALA B 1 56 ? 9.609 -4.402 1.85 1 95.5 56 ALA B N 1
ATOM 1329 C CA . ALA B 1 56 ? 8.812 -3.223 2.182 1 95.5 56 ALA B CA 1
ATOM 1330 C C . ALA B 1 56 ? 8.797 -2.98 3.689 1 95.5 56 ALA B C 1
ATOM 1332 O O . ALA B 1 56 ? 8.914 -1.841 4.145 1 95.5 56 ALA B O 1
ATOM 1333 N N . LYS B 1 57 ? 8.672 -4 4.484 1 93.12 57 LYS B N 1
ATOM 1334 C CA . LYS B 1 57 ? 8.648 -3.883 5.941 1 93.12 57 LYS B CA 1
ATOM 1335 C C . LYS B 1 57 ? 10.008 -3.449 6.477 1 93.12 57 LYS B C 1
ATOM 1337 O O . LYS B 1 57 ? 10.094 -2.572 7.34 1 93.12 57 LYS B O 1
ATOM 1342 N N . GLU B 1 58 ? 10.977 -4.105 5.953 1 95.44 58 GLU B N 1
ATOM 1343 C CA . GLU B 1 58 ? 12.32 -3.824 6.438 1 95.44 58 GLU B CA 1
ATOM 1344 C C . GLU B 1 58 ? 12.695 -2.363 6.199 1 95.44 58 GLU B C 1
ATOM 1346 O O . GLU B 1 58 ? 13.336 -1.735 7.051 1 95.44 58 GLU B O 1
ATOM 1351 N N . LEU B 1 59 ? 12.273 -1.861 5.027 1 95.62 59 LEU B N 1
ATOM 1352 C CA . LEU B 1 59 ? 12.68 -0.519 4.629 1 95.62 59 LEU B CA 1
ATOM 1353 C C . LEU B 1 59 ? 11.555 0.485 4.875 1 95.62 59 LEU B C 1
ATOM 1355 O O . LEU B 1 59 ? 11.703 1.671 4.57 1 95.62 59 LEU B O 1
ATOM 1359 N N . ASN B 1 60 ? 10.398 0.025 5.348 1 89.75 60 ASN B N 1
ATOM 1360 C CA . ASN B 1 60 ? 9.234 0.858 5.609 1 89.75 60 ASN B CA 1
ATOM 1361 C C . ASN B 1 60 ? 8.766 1.582 4.348 1 89.75 60 ASN B C 1
ATOM 1363 O O . ASN B 1 60 ? 8.594 2.801 4.355 1 89.75 60 ASN B O 1
ATOM 1367 N N . ILE B 1 61 ? 8.531 0.843 3.359 1 90.44 61 ILE B N 1
ATOM 1368 C CA . ILE B 1 61 ? 8.117 1.365 2.062 1 90.44 61 ILE B CA 1
ATOM 1369 C C . ILE B 1 61 ? 6.625 1.104 1.857 1 90.44 61 ILE B C 1
ATOM 1371 O O . ILE B 1 61 ? 6.129 0.014 2.154 1 90.44 61 ILE B O 1
ATOM 1375 N N . SER B 1 62 ? 5.965 2.139 1.396 1 87.31 62 SER B N 1
ATOM 1376 C CA . SER B 1 62 ? 4.574 1.982 0.982 1 87.31 62 SER B CA 1
ATOM 1377 C C . SER B 1 62 ? 4.48 1.354 -0.404 1 87.31 62 SER B C 1
ATOM 1379 O O . SER B 1 62 ? 4.902 1.955 -1.395 1 87.31 62 SER B O 1
ATOM 1381 N N . VAL B 1 63 ? 3.896 0.21 -0.499 1 91.62 63 VAL B N 1
ATOM 1382 C CA . VAL B 1 63 ? 3.717 -0.478 -1.773 1 91.62 63 VAL B CA 1
ATOM 1383 C C . VAL B 1 63 ? 2.611 0.202 -2.576 1 91.62 63 VAL B C 1
ATOM 1385 O O . VAL B 1 63 ? 2.684 0.276 -3.805 1 91.62 63 VAL B O 1
ATOM 1388 N N . ASP B 1 64 ? 1.662 0.717 -1.922 1 88.75 64 ASP B N 1
ATOM 1389 C CA . ASP B 1 64 ? 0.572 1.435 -2.576 1 88.75 64 ASP B CA 1
ATOM 1390 C C . ASP B 1 64 ? 1.103 2.609 -3.396 1 88.75 64 ASP B C 1
ATOM 1392 O O . ASP B 1 64 ? 0.561 2.928 -4.457 1 88.75 64 ASP B O 1
ATOM 1396 N N . ALA B 1 65 ? 2.062 3.229 -2.891 1 83.81 65 ALA B N 1
ATOM 1397 C CA . ALA B 1 65 ? 2.65 4.363 -3.598 1 83.81 65 ALA B CA 1
ATOM 1398 C C . ALA B 1 65 ? 3.178 3.945 -4.969 1 83.81 65 ALA B C 1
ATOM 1400 O O . ALA B 1 65 ? 3.168 4.738 -5.91 1 83.81 65 ALA B O 1
ATOM 1401 N N . ALA B 1 66 ? 3.621 2.73 -5.023 1 87.56 66 ALA B N 1
ATOM 1402 C CA . ALA B 1 66 ? 4.129 2.197 -6.285 1 87.56 66 ALA B CA 1
ATOM 1403 C C . ALA B 1 66 ? 2.982 1.753 -7.191 1 87.56 66 ALA B C 1
ATOM 1405 O O . ALA B 1 66 ? 3.053 1.911 -8.414 1 87.56 66 ALA B O 1
ATOM 1406 N N . ILE B 1 67 ? 1.994 1.248 -6.613 1 87.5 67 ILE B N 1
ATOM 1407 C CA . ILE B 1 67 ? 0.874 0.681 -7.355 1 87.5 67 ILE B CA 1
ATOM 1408 C C . ILE B 1 67 ? -0.065 1.798 -7.805 1 87.5 67 ILE B C 1
ATOM 1410 O O . ILE B 1 67 ? -0.576 1.771 -8.93 1 87.5 67 ILE B O 1
ATOM 1414 N N . PHE B 1 68 ? -0.247 2.719 -6.816 1 84.62 68 PHE B N 1
ATOM 1415 C CA . PHE B 1 68 ? -1.16 3.832 -7.047 1 84.62 68 PHE B CA 1
ATOM 1416 C C . PHE B 1 68 ? -0.416 5.16 -6.992 1 84.62 68 PHE B C 1
ATOM 1418 O O . PHE B 1 68 ? -0.691 6 -6.133 1 84.62 68 PHE B O 1
ATOM 1425 N N . PRO B 1 69 ? 0.411 5.355 -7.863 1 74.88 69 PRO B N 1
ATOM 1426 C CA . PRO B 1 69 ? 1.207 6.582 -7.777 1 74.88 69 PRO B CA 1
ATOM 1427 C C . PRO B 1 69 ? 0.35 7.844 -7.828 1 74.88 69 PRO B C 1
ATOM 1429 O O . PRO B 1 69 ? 0.755 8.891 -7.312 1 74.88 69 PRO B O 1
ATOM 1432 N N . GLU B 1 70 ? -0.708 7.695 -8.469 1 69.44 70 GLU B N 1
ATOM 1433 C CA . GLU B 1 70 ? -1.604 8.844 -8.586 1 69.44 70 GLU B CA 1
ATOM 1434 C C . GLU B 1 70 ? -2.324 9.117 -7.273 1 69.44 70 GLU B C 1
ATOM 1436 O O . GLU B 1 70 ? -2.783 10.242 -7.035 1 69.44 70 GLU B O 1
ATOM 1441 N N . MET B 1 71 ? -2.541 8.07 -6.531 1 57.94 71 MET B N 1
ATOM 1442 C CA . MET B 1 71 ? -3.262 8.227 -5.27 1 57.94 71 MET B CA 1
ATOM 1443 C C . MET B 1 71 ? -2.334 8.75 -4.176 1 57.94 71 MET B C 1
ATOM 1445 O O . MET B 1 71 ? -2.789 9.359 -3.211 1 57.94 71 MET B O 1
ATOM 1449 N N . VAL B 1 72 ? -1.042 8.211 -4.145 1 50.84 72 VAL B N 1
ATOM 1450 C CA . VAL B 1 72 ? -0.113 8.5 -3.059 1 50.84 72 VAL B CA 1
ATOM 1451 C C . VAL B 1 72 ? 0.267 9.977 -3.084 1 50.84 72 VAL B C 1
ATOM 1453 O O . VAL B 1 72 ? 1.096 10.422 -2.287 1 50.84 72 VAL B O 1
ATOM 1456 N N . ASN B 1 73 ? 0.145 10.516 -4.117 1 47.62 73 ASN B N 1
ATOM 1457 C CA . ASN B 1 73 ? 0.613 11.867 -3.811 1 47.62 73 ASN B CA 1
ATOM 1458 C C . ASN B 1 73 ? 0.175 12.305 -2.416 1 47.62 73 ASN B C 1
ATOM 1460 O O . ASN B 1 73 ? 0.656 13.32 -1.901 1 47.62 73 ASN B O 1
ATOM 1464 N N . GLN B 1 74 ? -0.978 11.867 -2.033 1 49.38 74 GLN B N 1
ATOM 1465 C CA . GLN B 1 74 ? -1.3 12.742 -0.908 1 49.38 74 GLN B CA 1
ATOM 1466 C C . GLN B 1 74 ? -0.746 12.18 0.399 1 49.38 74 GLN B C 1
ATOM 1468 O O . GLN B 1 74 ? -1.367 11.32 1.024 1 49.38 74 GLN B O 1
ATOM 1473 N N . THR B 1 75 ? 0.463 11.773 0.361 1 51.38 75 THR B N 1
ATOM 1474 C CA . THR B 1 75 ? 1.146 11.469 1.615 1 51.38 75 THR B CA 1
ATOM 1475 C C . THR B 1 75 ? 0.661 12.391 2.73 1 51.38 75 THR B C 1
ATOM 1477 O O . THR B 1 75 ? 0.858 13.602 2.668 1 51.38 75 THR B O 1
ATOM 1480 N N . VAL B 1 76 ? -0.427 12.133 3.031 1 58.69 76 VAL B N 1
ATOM 1481 C CA . VAL B 1 76 ? -0.754 12.953 4.195 1 58.69 76 VAL B CA 1
ATOM 1482 C C . VAL B 1 76 ? 0.186 12.609 5.348 1 58.69 76 VAL B C 1
ATOM 1484 O O . VAL B 1 76 ? 0.603 11.461 5.496 1 58.69 76 VAL B O 1
ATOM 1487 N N . SER B 1 77 ? 0.81 13.648 5.805 1 63.09 77 SER B N 1
ATOM 1488 C CA . SER B 1 77 ? 1.759 13.547 6.906 1 63.09 77 SER B CA 1
ATOM 1489 C C . SER B 1 77 ? 1.224 12.641 8.008 1 63.09 77 SER B C 1
ATOM 1491 O O . SER B 1 77 ? 0.011 12.539 8.203 1 63.09 77 SER B O 1
ATOM 1493 N N . LYS B 1 78 ? 2.096 11.867 8.539 1 68.31 78 LYS B N 1
ATOM 1494 C CA . LYS B 1 78 ? 1.761 11.031 9.688 1 68.31 78 LYS B CA 1
ATOM 1495 C C . LYS B 1 78 ? 0.958 11.82 10.719 1 68.31 78 LYS B C 1
ATOM 1497 O O . LYS B 1 78 ? 0.044 11.281 11.344 1 68.31 78 LYS B O 1
ATOM 1502 N N . THR B 1 79 ? 1.358 13.109 10.852 1 76.25 79 THR B N 1
ATOM 1503 C CA . THR B 1 79 ? 0.666 13.969 11.812 1 76.25 79 THR B CA 1
ATOM 1504 C C . THR B 1 79 ? -0.824 14.039 11.492 1 76.25 79 THR B C 1
ATOM 1506 O O . THR B 1 79 ? -1.661 14.008 12.391 1 76.25 79 THR B O 1
ATOM 1509 N N . VAL B 1 80 ? -1.088 14.141 10.219 1 80.94 80 VAL B N 1
ATOM 1510 C CA . VAL B 1 80 ? -2.477 14.219 9.781 1 80.94 80 VAL B CA 1
ATOM 1511 C C . VAL B 1 80 ? -3.182 12.891 10.055 1 80.94 80 VAL B C 1
ATOM 1513 O O . VAL B 1 80 ? -4.27 12.867 10.633 1 80.94 80 VAL B O 1
ATOM 1516 N N . VAL B 1 81 ? -2.535 11.914 9.719 1 76.56 81 VAL B N 1
ATOM 1517 C CA . VAL B 1 81 ? -3.102 10.578 9.891 1 76.56 81 VAL B CA 1
ATOM 1518 C C . VAL B 1 81 ? -3.355 10.312 11.375 1 76.56 81 VAL B C 1
ATOM 1520 O O . VAL B 1 81 ? -4.43 9.844 11.75 1 76.56 81 VAL B O 1
ATOM 1523 N N . ASP B 1 82 ? -2.408 10.648 12.18 1 75.69 82 ASP B N 1
ATOM 1524 C CA . ASP B 1 82 ? -2.51 10.422 13.617 1 75.69 82 ASP B CA 1
ATOM 1525 C C . ASP B 1 82 ? -3.678 11.203 14.219 1 75.69 82 ASP B C 1
ATOM 1527 O O . ASP B 1 82 ? -4.391 10.688 15.086 1 75.69 82 ASP B O 1
ATOM 1531 N N . PHE B 1 83 ? -3.85 12.391 13.773 1 84.44 83 PHE B N 1
ATOM 1532 C CA . PHE B 1 83 ? -4.902 13.234 14.328 1 84.44 83 PHE B CA 1
ATOM 1533 C C . PHE B 1 83 ? -6.277 12.719 13.938 1 84.44 83 PHE B C 1
ATOM 1535 O O . PHE B 1 83 ? -7.215 12.758 14.742 1 84.44 83 PHE B O 1
ATOM 1542 N N . PHE B 1 84 ? -6.402 12.18 12.758 1 83.94 84 PHE B N 1
ATOM 1543 C CA . PHE B 1 84 ? -7.727 11.828 12.258 1 83.94 84 PHE B CA 1
ATOM 1544 C C . PHE B 1 84 ? -8.016 10.352 12.484 1 83.94 84 PHE B C 1
ATOM 1546 O O . PHE B 1 84 ? -9.125 9.883 12.227 1 83.94 84 PHE B O 1
ATOM 1553 N N . ALA B 1 85 ? -7.074 9.773 13.008 1 74.81 85 ALA B N 1
ATOM 1554 C CA . ALA B 1 85 ? -7.246 8.352 13.281 1 74.81 85 ALA B CA 1
ATOM 1555 C C . ALA B 1 85 ? -8.391 8.109 14.258 1 74.81 85 ALA B C 1
ATOM 1557 O O . ALA B 1 85 ? -8.445 8.734 15.32 1 74.81 85 ALA B O 1
ATOM 1558 N N . GLY B 1 86 ? -9.352 7.199 13.828 1 72.88 86 GLY B N 1
ATOM 1559 C CA . GLY B 1 86 ? -10.406 6.785 14.75 1 72.88 86 GLY B CA 1
ATOM 1560 C C . GLY B 1 86 ? -11.578 7.746 14.781 1 72.88 86 GLY B C 1
ATOM 1561 O O . GLY B 1 86 ? -12.555 7.516 15.492 1 72.88 86 GLY B O 1
ATOM 1562 N N . LYS B 1 87 ? -11.422 8.836 14.211 1 79.81 87 LYS B N 1
ATOM 1563 C CA . LYS B 1 87 ? -12.516 9.812 14.211 1 79.81 87 LYS B CA 1
ATOM 1564 C C . LYS B 1 87 ? -13.625 9.383 13.258 1 79.81 87 LYS B C 1
ATOM 1566 O O . LYS B 1 87 ? -13.375 8.719 12.25 1 79.81 87 LYS B O 1
ATOM 1571 N N . SER B 1 88 ? -14.828 9.711 13.711 1 78.56 88 SER B N 1
ATOM 1572 C CA . SER B 1 88 ? -15.984 9.43 12.867 1 78.56 88 SER B CA 1
ATOM 1573 C C . SER B 1 88 ? -15.992 10.32 11.633 1 78.56 88 SER B C 1
ATOM 1575 O O . SER B 1 88 ? -15.336 11.367 11.609 1 78.56 88 SER B O 1
ATOM 1577 N N . GLU B 1 89 ? -16.734 9.914 10.594 1 81.38 89 GLU B N 1
ATOM 1578 C CA . GLU B 1 89 ? -16.859 10.719 9.383 1 81.38 89 GLU B CA 1
ATOM 1579 C C . GLU B 1 89 ? -17.422 12.102 9.703 1 81.38 89 GLU B C 1
ATOM 1581 O O . GLU B 1 89 ? -17.016 13.094 9.102 1 81.38 89 GLU B O 1
ATOM 1586 N N . ALA B 1 90 ? -18.297 12.141 10.664 1 85.5 90 ALA B N 1
ATOM 1587 C CA . ALA B 1 90 ? -18.906 13.414 11.07 1 85.5 90 ALA B CA 1
ATOM 1588 C C . ALA B 1 90 ? -17.859 14.344 11.68 1 85.5 90 ALA B C 1
ATOM 1590 O O . ALA B 1 90 ? -17.828 15.539 11.391 1 85.5 90 ALA B O 1
ATOM 1591 N N . GLU B 1 91 ? -17 13.781 12.508 1 88.38 91 GLU B N 1
ATOM 1592 C CA . GLU B 1 91 ? -15.922 14.555 13.117 1 88.38 91 GLU B CA 1
ATOM 1593 C C . GLU B 1 91 ? -14.938 15.055 12.062 1 88.38 91 GLU B C 1
ATOM 1595 O O . GLU B 1 91 ? -14.516 16.219 12.102 1 88.38 91 GLU B O 1
ATOM 1600 N N . ILE B 1 92 ? -14.695 14.211 11.117 1 89.31 92 ILE B N 1
ATOM 1601 C CA . ILE B 1 92 ? -13.734 14.523 10.062 1 89.31 92 ILE B CA 1
ATOM 1602 C C . ILE B 1 92 ? -14.242 15.695 9.227 1 89.31 92 ILE B C 1
ATOM 1604 O O . ILE B 1 92 ? -13.508 16.656 8.977 1 89.31 92 ILE B O 1
ATOM 1608 N N . GLU B 1 93 ? -15.422 15.594 8.836 1 89.25 93 GLU B N 1
ATOM 1609 C CA . GLU B 1 93 ? -16.031 16.641 8.023 1 89.25 93 GLU B CA 1
ATOM 1610 C C . GLU B 1 93 ? -15.992 17.984 8.75 1 89.25 93 GLU B C 1
ATOM 1612 O O . GLU B 1 93 ? -15.758 19.031 8.133 1 89.25 93 GLU B O 1
ATOM 1617 N N . LYS B 1 94 ? -16.25 17.922 10.039 1 91.25 94 LYS B N 1
ATOM 1618 C CA . LYS B 1 94 ? -16.234 19.141 10.844 1 91.25 94 LYS B CA 1
ATOM 1619 C C . LYS B 1 94 ? -14.844 19.766 10.867 1 91.25 94 LYS B C 1
ATOM 1621 O O . LYS B 1 94 ? -14.711 20.984 10.672 1 91.25 94 LYS B O 1
ATOM 1626 N N . PHE B 1 95 ? -13.883 18.922 11.062 1 92.69 95 PHE B N 1
ATOM 1627 C CA . PHE B 1 95 ? -12.516 19.422 11.148 1 92.69 95 PHE B CA 1
ATOM 1628 C C . PHE B 1 95 ? -12.039 19.922 9.781 1 92.69 95 PHE B C 1
ATOM 1630 O O . PHE B 1 95 ? -11.359 20.938 9.688 1 92.69 95 PHE B O 1
ATOM 1637 N N . ILE B 1 96 ? -12.414 19.297 8.797 1 92.38 96 ILE B N 1
ATOM 1638 C CA . ILE B 1 96 ? -11.984 19.719 7.461 1 92.38 96 ILE B CA 1
ATOM 1639 C C . ILE B 1 96 ? -12.664 21.031 7.094 1 92.38 96 ILE B C 1
ATOM 1641 O O . ILE B 1 96 ? -12.047 21.891 6.469 1 92.38 96 ILE B O 1
ATOM 1645 N N . ALA B 1 97 ? -13.93 21.094 7.461 1 91.19 97 ALA B N 1
ATOM 1646 C CA . ALA B 1 97 ? -14.633 22.359 7.234 1 91.19 97 ALA B CA 1
ATOM 1647 C C . ALA B 1 97 ? -13.945 23.516 7.949 1 91.19 97 ALA B C 1
ATOM 1649 O O . ALA B 1 97 ? -13.82 24.609 7.398 1 91.19 97 ALA B O 1
ATOM 1650 N N . LEU B 1 98 ? -13.508 23.281 9.164 1 91.06 98 LEU B N 1
ATOM 1651 C CA . LEU B 1 98 ? -12.773 24.266 9.945 1 91.06 98 LEU B CA 1
ATOM 1652 C C . LEU B 1 98 ? -11.484 24.656 9.242 1 91.06 98 LEU B C 1
ATOM 1654 O O . LEU B 1 98 ? -11.156 25.844 9.148 1 91.06 98 LEU B O 1
ATOM 1658 N N . CYS B 1 99 ? -10.852 23.766 8.695 1 92.25 99 CYS B N 1
ATOM 1659 C CA . CYS B 1 99 ? -9.594 24.016 7.996 1 92.25 99 CYS B CA 1
ATOM 1660 C C . CYS B 1 99 ? -9.836 24.812 6.719 1 92.25 99 CYS B C 1
ATOM 1662 O O . CYS B 1 99 ? -9.078 25.719 6.395 1 92.25 99 CYS B O 1
ATOM 1664 N N . LYS B 1 100 ? -10.828 24.438 6.016 1 90.31 100 LYS B N 1
ATOM 1665 C CA . LYS B 1 100 ? -11.164 25.141 4.781 1 90.31 100 LYS B CA 1
ATOM 1666 C C . LYS B 1 100 ? -11.5 26.594 5.055 1 90.31 100 LYS B C 1
ATOM 1668 O O . LYS B 1 100 ? -11.125 27.484 4.281 1 90.31 100 LYS B O 1
ATOM 1673 N N . GLN B 1 101 ? -12.242 26.781 6.055 1 88.75 101 GLN B N 1
ATOM 1674 C CA . GLN B 1 101 ? -12.57 28.156 6.461 1 88.75 101 GLN B CA 1
ATOM 1675 C C . GLN B 1 101 ? -11.305 28.938 6.797 1 88.75 101 GLN B C 1
ATOM 1677 O O . GLN B 1 101 ? -11.156 30.094 6.398 1 88.75 101 GLN B O 1
ATOM 1682 N N . ALA B 1 102 ? -10.445 28.375 7.512 1 87.88 102 ALA B N 1
ATOM 1683 C CA . ALA B 1 102 ? -9.18 29 7.883 1 87.88 102 ALA B CA 1
ATOM 1684 C C . ALA B 1 102 ? -8.32 29.297 6.652 1 87.88 102 ALA B C 1
ATOM 1686 O O . ALA B 1 102 ? -7.664 30.328 6.574 1 87.88 102 ALA B O 1
ATOM 1687 N N . GLU B 1 103 ? -8.32 28.438 5.711 1 87.19 103 GLU B N 1
ATOM 1688 C CA . GLU B 1 103 ? -7.555 28.594 4.48 1 87.19 103 GLU B CA 1
ATOM 1689 C C . GLU B 1 103 ? -8.078 29.766 3.652 1 87.19 103 GLU B C 1
ATOM 1691 O O . GLU B 1 103 ? -7.293 30.516 3.062 1 87.19 103 GLU B O 1
ATOM 1696 N N . ALA B 1 104 ? -9.359 29.891 3.609 1 84.88 104 ALA B N 1
ATOM 1697 C CA . ALA B 1 104 ? -9.992 30.984 2.885 1 84.88 104 ALA B CA 1
ATOM 1698 C C . ALA B 1 104 ? -9.641 32.344 3.512 1 84.88 104 ALA B C 1
ATOM 1700 O O . ALA B 1 104 ? -9.43 33.312 2.803 1 84.88 104 ALA B O 1
ATOM 1701 N N . PHE B 1 105 ? -9.562 32.344 4.738 1 82 105 PHE B N 1
ATOM 1702 C CA . PHE B 1 105 ? -9.234 33.562 5.445 1 82 105 PHE B CA 1
ATOM 1703 C C . PHE B 1 105 ? -7.77 33.938 5.234 1 82 105 PHE B C 1
ATOM 1705 O O . PHE B 1 105 ? -7.426 35.125 5.145 1 82 105 PHE B O 1
ATOM 1712 N N . GLN B 1 106 ? -6.848 32.969 5.188 1 73.75 106 GLN B N 1
ATOM 1713 C CA . GLN B 1 106 ? -5.418 33.219 4.996 1 73.75 106 GLN B CA 1
ATOM 1714 C C . GLN B 1 106 ? -5.129 33.688 3.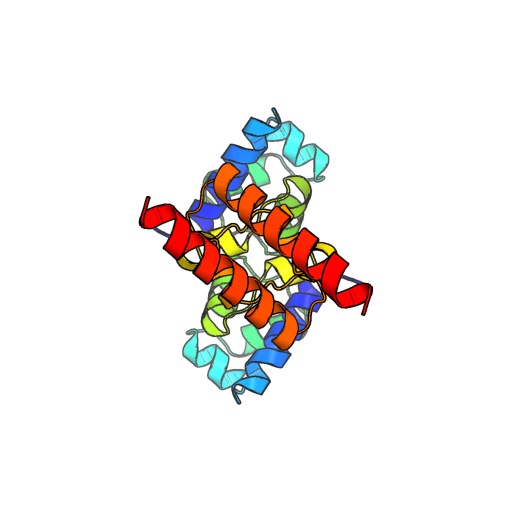572 1 73.75 106 GLN B C 1
ATOM 1716 O O . GLN B 1 106 ? -4.23 34.5 3.354 1 73.75 106 GLN B O 1
ATOM 172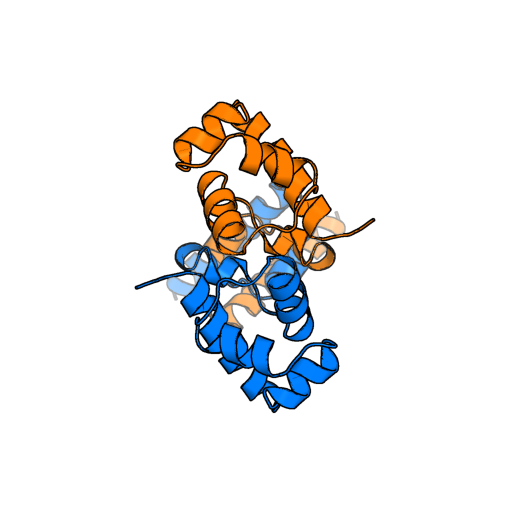1 N N . LYS B 1 107 ? -5.809 33.281 2.584 1 72.75 107 LYS B N 1
ATOM 1722 C CA . LYS B 1 107 ? -5.594 33.688 1.198 1 72.75 107 LYS B CA 1
ATOM 1723 C C . LYS B 1 107 ? -6.062 35.094 0.968 1 72.75 107 LYS B C 1
ATOM 1725 O O . LYS B 1 107 ? -5.547 35.812 0.088 1 72.75 107 LYS B O 1
ATOM 1730 N N . ASP B 1 108 ? -7 35.438 1.657 1 66.25 108 ASP B N 1
ATOM 1731 C CA . ASP B 1 108 ? -7.512 36.812 1.544 1 66.25 108 ASP B CA 1
ATOM 1732 C C . ASP B 1 108 ? -6.551 37.812 2.18 1 66.25 108 ASP B C 1
ATOM 1734 O O . ASP B 1 108 ? -6.746 39.031 2.064 1 66.25 108 ASP B O 1
ATOM 1738 N N . GLU B 1 109 ? -5.582 37.344 2.795 1 56.91 109 GLU B N 1
ATOM 1739 C CA . GLU B 1 109 ? -4.578 38.281 3.262 1 56.91 109 GLU B CA 1
ATOM 1740 C C . GLU B 1 109 ? -3.32 38.219 2.4 1 56.91 109 GLU B C 1
ATOM 1742 O O . GLU B 1 109 ? -2.658 39.25 2.189 1 56.91 109 GLU B O 1
#

pLDDT: mean 86.72, std 12.73, range [46.75, 98.19]

Organism: NCBI:txid2714355